Protein AF-A0A1G0XK09-F1 (afdb_monomer_lite)

Radius of gyration: 20.63 Å; chains: 1; bounding box: 71×43×54 Å

Structure (mmCIF, N/CA/C/O backbone):
data_AF-A0A1G0XK09-F1
#
_entry.id   AF-A0A1G0XK09-F1
#
loop_
_atom_site.group_PDB
_atom_site.id
_atom_site.type_symbol
_atom_site.label_atom_id
_atom_site.label_alt_id
_atom_site.label_comp_id
_atom_site.label_asym_id
_atom_site.label_entity_id
_atom_site.label_seq_id
_atom_site.pdbx_PDB_ins_code
_atom_site.Cartn_x
_atom_site.Cartn_y
_atom_site.Cartn_z
_atom_site.occupancy
_atom_site.B_iso_or_equiv
_atom_site.auth_seq_id
_atom_site.auth_comp_id
_atom_site.auth_asym_id
_atom_site.auth_atom_id
_atom_site.pdbx_PDB_model_num
ATOM 1 N N . MET A 1 1 ? -50.257 -25.802 31.947 1.00 42.62 1 MET A N 1
ATOM 2 C CA . MET A 1 1 ? -49.459 -24.563 31.802 1.00 42.62 1 MET A CA 1
ATOM 3 C C . MET A 1 1 ? -47.986 -24.946 31.872 1.00 42.62 1 MET A C 1
ATOM 5 O O . MET A 1 1 ? -47.570 -25.474 32.894 1.00 42.62 1 MET A O 1
ATOM 9 N N . LYS A 1 2 ? -47.232 -24.830 30.770 1.00 40.38 2 LYS A N 1
ATOM 10 C CA . LYS A 1 2 ? -45.809 -25.212 30.720 1.00 40.38 2 LYS A CA 1
ATOM 11 C C . LYS A 1 2 ? -44.949 -23.979 31.009 1.00 40.38 2 LYS A C 1
ATOM 13 O O . LYS A 1 2 ? -45.082 -22.970 30.329 1.00 40.38 2 LYS A O 1
ATOM 18 N N . SER A 1 3 ? -44.113 -24.089 32.038 1.00 42.34 3 SER A N 1
ATOM 19 C CA . SER A 1 3 ? -43.103 -23.107 32.438 1.00 42.34 3 SER A CA 1
ATOM 20 C C . SER A 1 3 ? -42.112 -22.865 31.291 1.00 42.34 3 SER A C 1
ATOM 22 O O . SER A 1 3 ? -41.481 -23.810 30.808 1.00 42.34 3 SER A O 1
ATOM 24 N N . LEU A 1 4 ? -41.996 -21.611 30.838 1.00 46.06 4 LEU A N 1
ATOM 25 C CA . LEU A 1 4 ? -40.899 -21.180 29.977 1.00 46.06 4 LEU A CA 1
ATOM 26 C C . LEU A 1 4 ? -39.645 -21.049 30.843 1.00 46.06 4 LEU A C 1
ATOM 28 O O . LEU A 1 4 ? -39.525 -20.137 31.658 1.00 46.06 4 LEU A O 1
ATOM 32 N N . LYS A 1 5 ? -38.708 -21.979 30.654 1.00 47.06 5 LYS A N 1
ATOM 33 C CA . LYS A 1 5 ? -37.349 -21.870 31.181 1.00 47.06 5 LYS A CA 1
ATOM 34 C C . LYS A 1 5 ? -36.679 -20.656 30.539 1.00 47.06 5 LYS A C 1
ATOM 36 O O . LYS A 1 5 ? -36.504 -20.621 29.323 1.00 47.06 5 LYS A O 1
ATOM 41 N N . SER A 1 6 ? -36.306 -19.679 31.360 1.00 52.59 6 SER A N 1
ATOM 42 C CA . SER A 1 6 ? -35.429 -18.576 30.979 1.00 52.59 6 SER A CA 1
ATOM 43 C C . SER A 1 6 ? -34.109 -19.147 30.459 1.00 52.59 6 SER A C 1
ATOM 45 O O . SER A 1 6 ? -33.344 -19.745 31.219 1.00 52.59 6 SER A O 1
ATOM 47 N N . ILE A 1 7 ? -33.849 -18.996 29.164 1.00 56.50 7 ILE A N 1
ATOM 48 C CA . ILE A 1 7 ? -32.525 -19.259 28.598 1.00 56.50 7 ILE A CA 1
ATOM 49 C C . ILE A 1 7 ? -31.597 -18.171 29.159 1.00 56.50 7 ILE A C 1
ATOM 51 O O . ILE A 1 7 ? -31.960 -16.994 29.114 1.00 56.50 7 ILE A O 1
ATOM 55 N N . PRO A 1 8 ? -30.448 -18.529 29.752 1.00 46.66 8 PRO A N 1
ATOM 56 C CA . PRO A 1 8 ? -29.635 -17.580 30.486 1.00 46.66 8 PRO A CA 1
ATOM 57 C C . PRO A 1 8 ? -28.968 -16.619 29.501 1.00 46.66 8 PRO A C 1
ATOM 59 O O . PRO A 1 8 ? -28.122 -17.020 28.702 1.00 46.66 8 PRO A O 1
ATOM 62 N N . SER A 1 9 ? -29.284 -15.330 29.627 1.00 50.78 9 SER A N 1
ATOM 63 C CA . SER A 1 9 ? -28.631 -14.197 28.950 1.00 50.78 9 SER A CA 1
ATOM 64 C C . SER A 1 9 ? -27.104 -14.137 29.147 1.00 50.78 9 SER A C 1
ATOM 66 O O . SER A 1 9 ? -26.426 -13.322 28.536 1.00 50.78 9 SER A O 1
ATOM 68 N N . ILE A 1 10 ? -26.550 -15.019 29.980 1.00 52.16 10 ILE A N 1
ATOM 69 C CA . ILE A 1 10 ? -25.125 -15.157 30.284 1.00 52.16 10 ILE A CA 1
ATOM 70 C C . ILE A 1 10 ? -24.359 -15.782 29.103 1.00 52.16 10 ILE A C 1
ATOM 72 O O . ILE A 1 10 ? -23.215 -15.406 28.864 1.00 52.16 10 ILE A O 1
ATOM 76 N N . LEU A 1 11 ? -24.980 -16.664 28.303 1.00 41.62 11 LEU A N 1
ATOM 77 C CA . LEU A 1 11 ? -24.287 -17.290 27.163 1.00 41.62 11 LEU A CA 1
ATOM 78 C C . LEU A 1 11 ? -24.031 -16.298 26.010 1.00 41.62 11 LEU A C 1
ATOM 80 O O . LEU A 1 11 ? -23.054 -16.437 25.281 1.00 41.62 11 LEU A O 1
ATOM 84 N N . LEU A 1 12 ? -24.875 -15.266 25.877 1.00 42.16 12 LEU A N 1
ATOM 85 C CA . LEU A 1 12 ? -24.729 -14.224 24.854 1.00 42.16 12 LEU A CA 1
ATOM 86 C C . LEU A 1 12 ? -23.620 -13.215 25.209 1.00 42.16 12 LEU A C 1
ATOM 88 O O . LEU A 1 12 ? -22.961 -12.680 24.324 1.00 42.16 12 LEU A O 1
ATOM 92 N N . ILE A 1 13 ? -23.375 -12.997 26.505 1.00 47.22 13 ILE A N 1
ATOM 93 C CA . ILE A 1 13 ? -22.336 -12.086 27.008 1.00 47.22 13 ILE A CA 1
ATOM 94 C C . ILE A 1 13 ? -20.941 -12.722 26.878 1.00 47.22 13 ILE A C 1
ATOM 96 O O . ILE A 1 13 ? -19.981 -12.035 26.542 1.00 47.22 13 ILE A O 1
ATOM 100 N N . TYR A 1 14 ? -20.823 -14.044 27.035 1.00 39.66 14 TYR A N 1
ATOM 101 C CA . TYR A 1 14 ? -19.546 -14.743 26.835 1.00 39.66 14 TYR A CA 1
ATOM 102 C C . TYR A 1 14 ? -19.065 -14.752 25.372 1.00 39.66 14 TYR A C 1
ATOM 104 O O . TYR A 1 14 ? -17.859 -14.784 25.140 1.00 39.66 14 TYR A O 1
ATOM 112 N N . LEU A 1 15 ? -19.973 -14.645 24.394 1.00 42.75 15 LEU A N 1
ATOM 113 C CA . LEU A 1 15 ? -19.627 -14.510 22.970 1.00 42.75 15 LEU A CA 1
ATOM 114 C C . LEU A 1 15 ? -19.128 -13.103 22.593 1.00 42.75 15 LEU A C 1
ATOM 116 O O . LEU A 1 15 ? -18.452 -12.955 21.580 1.00 42.75 15 LEU A O 1
ATOM 120 N N . LEU A 1 16 ? -19.413 -12.086 23.413 1.00 45.00 16 LEU A N 1
ATOM 121 C CA . LEU A 1 16 ? -18.954 -10.708 23.195 1.00 45.00 16 LEU A CA 1
ATOM 122 C C . LEU A 1 16 ? -17.595 -10.414 23.851 1.00 45.00 16 LEU A C 1
ATOM 124 O O . LEU A 1 16 ? -16.893 -9.512 23.409 1.00 45.00 16 LEU A O 1
ATOM 128 N N . ILE A 1 17 ? -17.198 -11.175 24.879 1.00 43.16 17 ILE A N 1
ATOM 129 C CA . ILE A 1 17 ? -16.007 -10.873 25.700 1.00 43.16 17 ILE A CA 1
ATOM 130 C C . ILE A 1 17 ? -14.741 -11.620 25.226 1.00 43.16 17 ILE A C 1
ATOM 132 O O . ILE A 1 17 ? -13.640 -11.315 25.676 1.00 43.16 17 ILE A O 1
ATOM 136 N N . GLN A 1 18 ? -14.837 -12.560 24.278 1.00 38.94 18 GLN A N 1
ATOM 137 C CA . GLN A 1 18 ? -13.663 -13.331 23.830 1.00 38.94 18 GLN A CA 1
ATOM 138 C C . GLN A 1 18 ? -12.784 -12.672 22.759 1.00 38.94 18 GLN A C 1
ATOM 140 O O . GLN A 1 18 ? -11.709 -13.195 22.483 1.00 38.94 18 GLN A O 1
ATOM 145 N N . ASN A 1 19 ? -13.151 -11.507 22.223 1.00 40.97 19 ASN A N 1
ATOM 146 C CA . ASN A 1 19 ? -12.263 -10.734 21.358 1.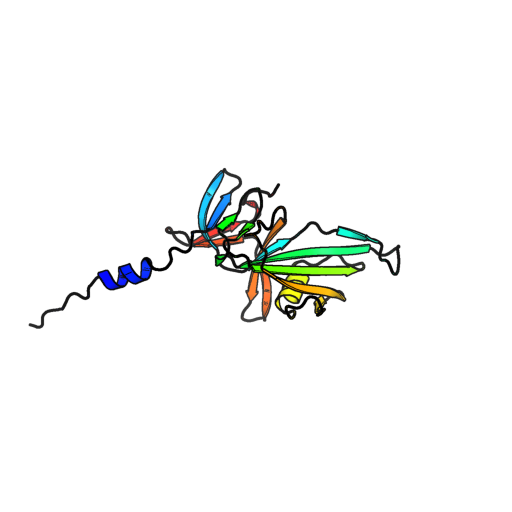00 40.97 19 ASN A CA 1
ATOM 147 C C . ASN A 1 19 ? -11.984 -9.378 21.995 1.00 40.97 19 ASN A C 1
ATOM 149 O O . ASN A 1 19 ? -12.456 -8.344 21.532 1.00 40.97 19 ASN A O 1
ATOM 153 N N . ALA A 1 20 ? -11.124 -9.367 23.011 1.00 42.78 20 ALA A N 1
ATOM 154 C CA . ALA A 1 20 ? -10.254 -8.215 23.222 1.00 42.78 20 ALA A CA 1
ATOM 155 C C . ALA A 1 20 ? -9.248 -8.127 22.050 1.00 42.78 20 ALA A C 1
ATOM 157 O O . ALA A 1 20 ? -8.036 -8.169 22.236 1.00 42.78 20 ALA A O 1
ATOM 158 N N . THR A 1 21 ? -9.749 -8.070 20.812 1.00 54.28 21 THR A N 1
ATOM 159 C CA . THR A 1 21 ? -9.018 -7.505 19.686 1.00 54.28 21 THR A CA 1
ATOM 160 C C . THR A 1 21 ? -8.780 -6.060 20.071 1.00 54.28 21 THR A C 1
ATOM 162 O O . THR A 1 21 ? -9.739 -5.301 20.209 1.00 54.28 21 THR A O 1
ATOM 165 N N . PHE A 1 22 ? -7.521 -5.711 20.336 1.00 64.62 22 PHE A N 1
ATOM 166 C CA . PHE A 1 22 ? -7.118 -4.333 20.584 1.00 64.62 22 PHE A CA 1
ATOM 167 C C . PHE A 1 22 ? -7.732 -3.460 19.491 1.00 64.62 22 PHE A C 1
ATOM 169 O O . PHE A 1 22 ? -7.428 -3.648 18.313 1.00 64.62 22 PHE A O 1
ATOM 176 N N . ALA A 1 23 ? -8.653 -2.574 19.874 1.00 79.75 23 ALA A N 1
ATOM 177 C CA . ALA A 1 23 ? -9.277 -1.666 18.931 1.00 79.75 23 ALA A CA 1
ATOM 178 C C . ALA A 1 23 ? -8.168 -0.834 18.277 1.00 79.75 23 ALA A C 1
ATOM 180 O O . ALA A 1 23 ? -7.350 -0.226 18.972 1.00 79.75 23 ALA A O 1
ATOM 181 N N . THR A 1 24 ? -8.126 -0.832 16.948 1.00 90.00 24 THR A N 1
ATOM 182 C CA . THR A 1 24 ? -7.220 0.019 16.191 1.00 90.00 24 THR A CA 1
ATOM 183 C C . THR A 1 24 ? -7.534 1.471 16.504 1.00 90.00 24 THR A C 1
ATOM 185 O O . THR A 1 24 ? -8.690 1.895 16.434 1.00 90.00 24 THR A O 1
ATOM 188 N N . GLN A 1 25 ? -6.500 2.246 16.804 1.00 94.25 25 GLN A N 1
ATOM 189 C CA . GLN A 1 25 ? -6.611 3.686 16.979 1.00 94.25 25 GLN A CA 1
ATOM 190 C C . GLN A 1 25 ? -6.228 4.393 15.678 1.00 94.25 25 GLN A C 1
ATOM 192 O O . GLN A 1 25 ? -5.171 4.134 15.113 1.00 94.25 25 GLN A O 1
ATOM 197 N N . VAL A 1 26 ? -7.065 5.304 15.188 1.00 95.31 26 VAL A N 1
ATOM 198 C CA . VAL A 1 26 ? -6.783 6.107 13.988 1.00 95.31 26 VAL A CA 1
ATOM 199 C C . VAL A 1 26 ? -6.854 7.582 14.342 1.00 95.31 26 VAL A C 1
ATOM 201 O O . VAL A 1 26 ? -7.918 8.093 14.706 1.00 95.31 26 VAL A O 1
ATOM 204 N N . LYS A 1 27 ? -5.722 8.277 14.222 1.00 95.88 27 LYS A N 1
ATOM 205 C CA . LYS A 1 27 ? -5.623 9.710 14.493 1.00 95.88 27 LYS A CA 1
ATOM 206 C C . LYS A 1 27 ? -5.993 10.527 13.257 1.00 95.88 27 LYS A C 1
ATOM 208 O O . LYS A 1 27 ? -5.441 10.353 12.172 1.00 95.88 27 LYS A O 1
ATOM 213 N N . LEU A 1 28 ? -6.932 11.450 13.426 1.00 96.94 28 LEU A N 1
ATOM 214 C CA . LEU A 1 28 ? -7.405 12.347 12.373 1.00 96.94 28 LEU A CA 1
ATOM 215 C C . LEU A 1 28 ? -6.697 13.706 12.434 1.00 96.94 28 LEU A C 1
ATOM 217 O O . LEU A 1 28 ? -6.248 14.138 13.496 1.00 96.94 28 LEU A O 1
ATOM 221 N N . LYS A 1 29 ? -6.672 14.440 11.312 1.00 96.38 29 LYS A N 1
ATOM 222 C CA . LYS A 1 29 ? -6.059 15.784 11.214 1.00 96.38 29 LYS A CA 1
ATOM 223 C C . LYS A 1 29 ? -6.641 16.806 12.190 1.00 96.38 29 LYS A C 1
ATOM 225 O O . LYS A 1 29 ? -5.958 17.746 12.574 1.00 96.38 29 LYS A O 1
ATOM 230 N N . ASN A 1 30 ? -7.896 16.632 12.600 1.00 94.56 30 ASN A N 1
ATOM 231 C CA . ASN A 1 30 ? -8.548 17.493 13.590 1.00 94.56 30 ASN A CA 1
ATOM 232 C C . ASN A 1 30 ? -8.206 17.122 15.049 1.00 94.56 30 ASN A C 1
ATOM 234 O O . ASN A 1 30 ? -8.831 17.647 15.966 1.00 94.56 30 ASN A O 1
ATOM 238 N N . GLY A 1 31 ? -7.269 16.195 15.269 1.00 94.88 31 GLY A N 1
ATOM 239 C CA . GLY A 1 31 ? -6.839 15.737 16.591 1.00 94.88 31 GLY A CA 1
ATOM 240 C C . GLY A 1 31 ? -7.738 14.673 17.225 1.00 94.88 31 GLY A C 1
ATOM 241 O O . GLY A 1 31 ? -7.382 14.132 18.269 1.00 94.88 31 GLY A O 1
ATOM 242 N N . LYS A 1 32 ? -8.879 14.331 16.611 1.00 95.69 32 LYS A N 1
ATOM 243 C CA . LYS A 1 32 ? -9.744 13.251 17.095 1.00 95.69 32 LYS A CA 1
ATOM 244 C C . LYS A 1 32 ? -9.076 11.893 16.869 1.00 95.69 32 LYS A C 1
ATOM 246 O O . LYS A 1 32 ? -8.508 11.651 15.806 1.00 95.69 32 LYS A O 1
ATOM 251 N N . VAL A 1 33 ? -9.231 10.992 17.835 1.00 96.12 33 VAL A N 1
ATOM 252 C CA . VAL A 1 33 ? -8.888 9.572 17.701 1.00 96.12 33 VAL A CA 1
ATOM 253 C C . VAL A 1 33 ? -10.174 8.768 17.524 1.00 96.12 33 VAL A C 1
ATOM 255 O O . VAL A 1 33 ? -11.163 8.994 18.227 1.00 96.12 33 VAL A O 1
ATOM 258 N N . LEU A 1 34 ? -10.186 7.881 16.533 1.00 94.88 34 LEU A N 1
ATOM 259 C CA . LEU A 1 34 ? -11.229 6.877 16.349 1.00 94.88 34 LEU A CA 1
ATOM 260 C C . LEU A 1 34 ? -10.703 5.523 16.800 1.00 94.88 34 LEU A C 1
ATOM 262 O O . LEU A 1 34 ? -9.585 5.162 16.449 1.00 94.88 34 LEU A O 1
ATOM 266 N N . GLU A 1 35 ? -11.529 4.785 17.531 1.00 95.25 35 GLU A N 1
ATOM 267 C CA . GLU A 1 35 ? -11.212 3.446 18.018 1.00 95.25 35 GLU A CA 1
ATOM 268 C C . GLU A 1 35 ? -12.187 2.443 17.404 1.00 95.25 35 GLU A C 1
ATOM 270 O O . GLU A 1 35 ? -13.405 2.658 17.416 1.00 95.25 35 GLU A O 1
ATOM 275 N N . GLY A 1 36 ? -11.659 1.364 16.835 1.00 93.25 36 GLY A N 1
ATOM 276 C CA . GLY A 1 36 ? -12.469 0.295 16.260 1.00 93.25 36 GLY A CA 1
ATOM 277 C C . GLY A 1 36 ? -11.649 -0.684 15.432 1.00 93.25 36 GLY A C 1
ATOM 278 O O . GLY A 1 36 ? -10.427 -0.635 15.431 1.00 93.25 36 GLY A O 1
ATOM 279 N N . THR A 1 37 ? -12.310 -1.579 14.708 1.00 91.88 37 THR A N 1
ATOM 280 C CA . THR A 1 37 ? -11.633 -2.542 13.825 1.00 91.88 37 THR A CA 1
ATOM 281 C C . THR A 1 37 ? -11.633 -2.033 12.390 1.00 91.88 37 THR A C 1
ATOM 283 O O . THR A 1 37 ? -12.676 -1.622 11.877 1.00 91.88 37 THR A O 1
ATOM 286 N N . ILE A 1 38 ? -10.476 -2.077 11.729 1.00 91.31 38 ILE A N 1
ATOM 287 C CA . ILE A 1 38 ? -10.353 -1.756 10.305 1.00 91.31 38 ILE A CA 1
ATOM 288 C C . ILE A 1 38 ? -10.594 -3.015 9.471 1.00 91.31 38 ILE A C 1
ATOM 290 O O . ILE A 1 38 ? -9.939 -4.033 9.678 1.00 91.31 38 ILE A O 1
ATOM 294 N N . ASN A 1 39 ? -11.476 -2.922 8.474 1.00 85.81 39 ASN A N 1
ATOM 295 C CA . ASN A 1 39 ? -11.707 -4.007 7.521 1.00 85.81 39 ASN A CA 1
ATOM 296 C C . ASN A 1 39 ? -10.970 -3.779 6.196 1.00 85.81 39 ASN A C 1
ATOM 298 O O . ASN A 1 39 ? -11.110 -2.729 5.561 1.00 85.81 39 ASN A O 1
ATOM 302 N N . GLY A 1 40 ? -10.287 -4.822 5.723 1.00 88.69 40 GLY A N 1
ATOM 303 C CA . GLY A 1 40 ? -9.622 -4.858 4.420 1.00 88.69 40 GLY A CA 1
ATOM 304 C C . GLY A 1 40 ? -8.101 -4.767 4.504 1.00 88.69 40 GLY A C 1
ATOM 305 O O . GLY A 1 40 ? -7.516 -4.754 5.585 1.00 88.69 40 GLY A O 1
ATOM 306 N N . LEU A 1 41 ? -7.465 -4.735 3.334 1.00 93.25 41 LEU A N 1
ATOM 307 C CA . LEU A 1 41 ? -6.014 -4.716 3.204 1.00 93.25 41 LEU A CA 1
ATOM 308 C C . LEU A 1 41 ? -5.530 -3.277 3.029 1.00 93.25 41 LEU A C 1
ATOM 310 O O . LEU A 1 41 ? -5.765 -2.663 1.991 1.00 93.25 41 LEU A O 1
ATOM 314 N N . ILE A 1 42 ? -4.870 -2.731 4.041 1.00 94.06 42 ILE A N 1
ATOM 315 C CA . ILE A 1 42 ? -4.276 -1.399 3.987 1.00 94.06 42 ILE A CA 1
ATOM 316 C C . ILE A 1 42 ? -3.022 -1.438 3.119 1.00 94.06 42 ILE A C 1
ATOM 318 O O . ILE A 1 42 ? -2.165 -2.309 3.28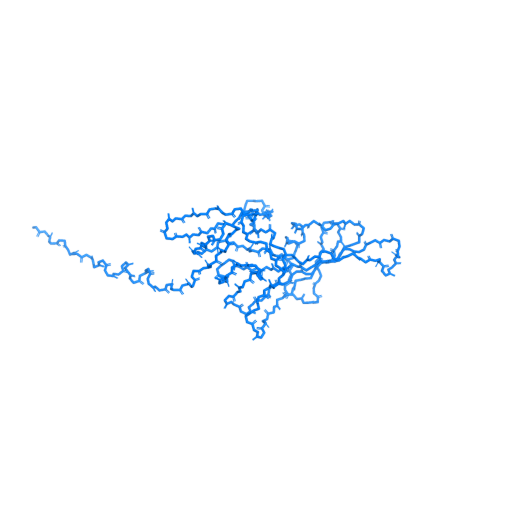8 1.00 94.06 42 ILE A O 1
ATOM 322 N N . VAL A 1 43 ? -2.933 -0.472 2.207 1.00 95.00 43 VAL A N 1
ATOM 323 C CA . VAL A 1 43 ? -1.815 -0.294 1.283 1.00 95.00 43 VAL A CA 1
ATOM 324 C C . VAL A 1 43 ? -1.060 0.974 1.659 1.00 95.00 43 VAL A C 1
ATOM 326 O O . VAL A 1 43 ? -1.613 2.077 1.614 1.00 95.00 43 VAL A O 1
ATOM 329 N N . GLN A 1 44 ? 0.214 0.815 1.996 1.00 93.56 44 GLN A N 1
ATOM 330 C CA . GLN A 1 44 ? 1.167 1.914 2.124 1.00 93.56 44 GLN A CA 1
ATOM 331 C C . GLN A 1 44 ? 2.197 1.839 0.999 1.00 93.56 44 GLN A C 1
ATOM 333 O O . GLN A 1 44 ? 2.482 0.753 0.493 1.00 93.56 44 GLN A O 1
ATOM 338 N N . LYS A 1 45 ? 2.757 2.986 0.622 1.00 93.00 45 LYS A N 1
ATOM 339 C CA . LYS A 1 45 ? 3.731 3.117 -0.460 1.00 93.00 45 LYS A CA 1
ATOM 340 C C . LYS A 1 45 ? 4.894 4.015 -0.046 1.00 93.00 45 LYS A C 1
ATOM 342 O O . LYS A 1 45 ? 4.683 5.146 0.395 1.00 93.00 45 LYS A O 1
ATOM 347 N N . GLU A 1 46 ? 6.108 3.524 -0.258 1.00 90.88 46 GLU A N 1
ATOM 348 C CA . GLU A 1 46 ? 7.326 4.335 -0.205 1.00 90.88 46 GLU A CA 1
ATOM 349 C C . GLU A 1 46 ? 7.368 5.339 -1.362 1.00 90.88 46 GLU A C 1
ATOM 351 O O . GLU A 1 46 ? 6.806 5.117 -2.441 1.00 90.88 46 GLU A O 1
ATOM 356 N N . GLU A 1 47 ? 8.102 6.436 -1.173 1.00 89.50 47 GLU A N 1
ATOM 357 C CA . GLU A 1 47 ? 8.368 7.375 -2.260 1.00 89.50 47 GLU A CA 1
ATOM 358 C C . GLU A 1 47 ? 8.948 6.645 -3.483 1.00 89.50 47 GLU A C 1
ATOM 360 O O . GLU A 1 47 ? 9.897 5.862 -3.393 1.00 89.50 47 GLU A O 1
ATOM 365 N N . THR A 1 48 ? 8.366 6.911 -4.655 1.00 93.69 48 THR A N 1
ATOM 366 C CA . THR A 1 48 ? 8.844 6.316 -5.905 1.00 93.69 48 THR A CA 1
ATOM 367 C C . THR A 1 48 ? 10.193 6.913 -6.281 1.00 93.69 48 THR A C 1
ATOM 369 O O . THR A 1 48 ? 10.290 8.083 -6.655 1.00 93.69 48 THR A O 1
ATOM 372 N N . LYS A 1 49 ? 11.232 6.081 -6.250 1.00 94.69 49 LYS A N 1
ATOM 373 C CA . LYS A 1 49 ? 12.584 6.450 -6.663 1.00 94.69 49 LYS A CA 1
ATOM 374 C C . LYS A 1 49 ? 12.691 6.381 -8.178 1.00 94.69 49 LYS A C 1
ATOM 376 O O . LYS A 1 49 ? 12.243 5.417 -8.798 1.00 94.69 49 LYS A O 1
ATOM 381 N N . LYS A 1 50 ? 13.316 7.397 -8.768 1.00 96.19 50 LYS A N 1
ATOM 382 C CA . LYS A 1 50 ? 13.627 7.452 -10.198 1.00 96.19 50 LYS A CA 1
ATOM 383 C C . LYS A 1 50 ? 15.134 7.380 -10.375 1.00 96.19 50 LYS A C 1
ATOM 385 O O . LYS A 1 50 ? 15.857 8.156 -9.755 1.00 96.19 50 LYS A O 1
ATOM 390 N N . SER A 1 51 ? 15.596 6.481 -11.227 1.00 95.75 51 SER A N 1
ATOM 391 C CA . SER A 1 51 ? 17.008 6.357 -11.591 1.00 95.75 51 SER A CA 1
ATOM 392 C C . SER A 1 51 ? 17.147 6.138 -13.096 1.00 95.75 51 SER A C 1
ATOM 394 O O . SER A 1 51 ? 16.206 5.651 -13.718 1.00 95.75 51 SER A O 1
ATOM 396 N N . PRO A 1 52 ? 18.285 6.480 -13.717 1.00 95.12 52 PRO A N 1
ATOM 397 C CA . PRO A 1 52 ? 18.577 6.035 -15.078 1.00 95.12 52 PRO A CA 1
ATOM 398 C C . PRO A 1 52 ? 18.587 4.500 -15.168 1.00 95.12 52 PRO A C 1
ATOM 400 O O . PRO A 1 52 ? 18.945 3.837 -14.191 1.00 95.12 52 PRO A O 1
ATOM 403 N N . SER A 1 53 ? 18.214 3.930 -16.317 1.00 93.19 53 SER A N 1
ATOM 404 C CA . SER A 1 53 ? 18.378 2.489 -16.561 1.00 93.19 53 SER A CA 1
ATOM 405 C C . SER A 1 53 ? 19.852 2.140 -16.733 1.00 93.19 53 SER A C 1
ATOM 407 O O . SER A 1 53 ? 20.614 2.866 -17.372 1.00 93.19 53 SER A O 1
ATOM 409 N N . GLU A 1 54 ? 20.251 0.997 -16.177 1.00 91.38 54 GLU A N 1
ATOM 410 C CA . GLU A 1 54 ? 21.598 0.449 -16.351 1.00 91.38 54 GLU A CA 1
ATOM 411 C C . GLU A 1 54 ? 21.849 -0.003 -17.796 1.00 91.38 54 GLU A C 1
ATOM 413 O O . GLU A 1 54 ? 22.983 0.040 -18.270 1.00 91.38 54 GLU A O 1
ATOM 418 N N . LYS A 1 55 ? 20.793 -0.421 -18.510 1.00 90.56 55 LYS A N 1
ATOM 419 C CA . LYS A 1 55 ? 20.880 -0.876 -19.906 1.00 90.56 55 LYS A CA 1
ATOM 420 C C . LYS A 1 55 ? 20.913 0.294 -20.886 1.00 90.56 55 LYS A C 1
ATOM 422 O O . LYS A 1 55 ? 21.630 0.234 -21.881 1.00 90.56 55 LYS A O 1
ATOM 427 N N . ASP A 1 56 ? 20.133 1.338 -20.608 1.00 91.69 56 ASP A N 1
ATOM 428 C CA . ASP A 1 56 ? 20.081 2.567 -21.403 1.00 91.69 56 ASP A CA 1
ATOM 429 C C . ASP A 1 56 ? 19.907 3.794 -20.489 1.00 91.69 56 ASP A C 1
ATOM 431 O O . ASP A 1 56 ? 18.788 4.088 -20.062 1.00 91.69 56 ASP A O 1
ATOM 435 N N . PRO A 1 57 ? 20.975 4.571 -20.224 1.00 92.94 57 PRO A N 1
ATOM 436 C CA . PRO A 1 57 ? 20.916 5.737 -19.341 1.00 92.94 57 PRO A CA 1
ATOM 437 C C . PRO A 1 57 ? 19.950 6.850 -19.778 1.00 92.94 57 PRO A C 1
ATOM 439 O O . PRO A 1 57 ? 19.698 7.770 -19.001 1.00 92.94 57 PRO A O 1
ATOM 442 N N . LYS A 1 58 ? 19.416 6.811 -21.010 1.00 93.38 58 LYS A N 1
ATOM 443 C CA . LYS A 1 58 ? 18.374 7.747 -21.466 1.00 93.38 58 LYS A CA 1
ATOM 444 C C . LYS A 1 58 ? 16.984 7.374 -20.956 1.00 93.38 58 LYS A C 1
ATOM 446 O O . LYS A 1 58 ? 16.089 8.219 -20.975 1.00 93.38 58 LYS A O 1
ATOM 451 N N . LYS A 1 59 ? 16.795 6.129 -20.518 1.00 93.25 59 LYS A N 1
ATOM 452 C CA . LYS A 1 59 ? 15.539 5.630 -19.963 1.00 93.25 59 LYS A CA 1
ATOM 453 C C . LYS A 1 59 ? 15.510 5.822 -18.455 1.00 93.25 59 LYS A C 1
ATOM 455 O O . LYS A 1 59 ? 16.533 5.742 -17.778 1.00 93.25 59 LYS A O 1
ATOM 460 N N . VAL A 1 60 ? 14.312 6.052 -17.930 1.00 96.69 60 VAL A N 1
ATOM 461 C CA . VAL A 1 60 ? 14.062 6.177 -16.492 1.00 96.69 60 VAL A CA 1
ATOM 462 C C . VAL A 1 60 ? 13.504 4.862 -15.968 1.00 96.69 60 VAL A C 1
ATOM 464 O O . VAL A 1 60 ? 12.597 4.295 -16.569 1.00 96.69 60 VAL A O 1
ATOM 467 N N . VAL A 1 61 ? 14.019 4.407 -14.833 1.00 96.88 61 VAL A N 1
ATOM 468 C CA . VAL A 1 61 ? 13.493 3.295 -14.043 1.00 96.88 61 VAL A CA 1
ATOM 469 C C . VAL A 1 61 ? 12.767 3.862 -12.834 1.00 96.88 61 VAL A C 1
ATOM 471 O O . VAL A 1 61 ? 13.318 4.680 -12.091 1.00 96.88 61 VAL A O 1
ATOM 474 N N . TYR A 1 62 ? 11.534 3.418 -12.635 1.00 97.44 62 TYR A N 1
ATOM 475 C CA . TYR A 1 62 ? 10.709 3.726 -11.479 1.00 97.44 62 TYR A CA 1
ATOM 476 C C . TYR A 1 62 ? 10.752 2.544 -10.518 1.00 97.44 62 TYR A C 1
ATOM 478 O O . TYR A 1 62 ? 10.371 1.436 -10.886 1.00 97.44 62 TYR A O 1
ATOM 486 N N . ASN A 1 63 ? 11.195 2.791 -9.287 1.00 96.06 63 ASN A N 1
ATOM 487 C CA . ASN A 1 63 ? 11.259 1.793 -8.227 1.00 96.06 63 ASN A CA 1
ATOM 488 C C . ASN A 1 63 ? 10.378 2.227 -7.055 1.00 96.06 63 ASN A C 1
ATOM 490 O O . ASN A 1 63 ? 10.458 3.378 -6.618 1.00 96.06 63 ASN A O 1
ATOM 494 N N . ALA A 1 64 ? 9.560 1.320 -6.531 1.00 95.00 64 ALA A N 1
ATOM 495 C CA . ALA A 1 64 ? 8.773 1.571 -5.327 1.00 95.00 64 ALA A CA 1
ATOM 496 C C . ALA A 1 64 ? 8.557 0.291 -4.518 1.00 95.00 64 ALA A C 1
ATOM 498 O O . ALA A 1 64 ? 8.463 -0.804 -5.081 1.00 95.00 64 ALA A O 1
ATOM 499 N N . SER A 1 65 ? 8.427 0.474 -3.208 1.00 94.00 65 SER A N 1
ATOM 500 C CA . SER A 1 65 ? 8.052 -0.563 -2.250 1.00 94.00 65 SER A CA 1
ATOM 501 C C . SER A 1 65 ? 6.639 -0.275 -1.747 1.00 94.00 65 SER A C 1
ATOM 503 O O . SER A 1 65 ? 6.302 0.872 -1.442 1.00 94.00 65 SER A O 1
ATOM 505 N N . TYR A 1 66 ? 5.815 -1.310 -1.648 1.00 94.88 66 TYR A N 1
ATOM 506 C CA . TYR A 1 66 ? 4.477 -1.240 -1.073 1.00 94.88 66 TYR A CA 1
ATOM 507 C C . TYR A 1 66 ? 4.400 -2.178 0.114 1.00 94.88 66 TYR A C 1
ATOM 509 O O . TYR A 1 66 ? 4.855 -3.319 0.041 1.00 94.88 66 TYR A O 1
ATOM 517 N N . TYR A 1 67 ? 3.758 -1.723 1.178 1.00 92.69 67 TYR A N 1
ATOM 518 C CA . TYR A 1 67 ? 3.524 -2.521 2.367 1.00 92.69 67 TYR A CA 1
ATOM 519 C C . TYR A 1 67 ? 2.045 -2.823 2.484 1.00 92.69 67 TYR A C 1
ATOM 521 O O . TYR A 1 67 ? 1.198 -1.926 2.449 1.00 92.69 67 TYR A O 1
ATOM 529 N N . LEU A 1 68 ? 1.750 -4.108 2.638 1.00 92.81 68 LEU A N 1
ATOM 530 C CA . LEU A 1 68 ? 0.396 -4.608 2.774 1.00 92.81 68 LEU A CA 1
ATOM 531 C C . LEU A 1 68 ? 0.170 -5.064 4.210 1.00 92.81 68 LEU A C 1
ATOM 533 O O . LEU A 1 68 ? 0.941 -5.860 4.757 1.00 92.81 68 LEU A O 1
ATOM 537 N N . THR A 1 69 ? -0.891 -4.547 4.821 1.00 91.50 69 THR A N 1
ATOM 538 C CA . THR A 1 69 ? -1.237 -4.855 6.209 1.00 91.50 69 THR A CA 1
ATOM 539 C C . THR A 1 69 ? -2.733 -5.107 6.325 1.00 91.50 69 THR A C 1
ATOM 541 O O . THR A 1 69 ? -3.537 -4.257 5.949 1.00 91.50 69 THR A O 1
ATOM 544 N N . ASN A 1 70 ? -3.124 -6.269 6.849 1.00 92.06 70 ASN A N 1
ATOM 545 C CA . ASN A 1 70 ? -4.528 -6.533 7.157 1.00 92.06 70 ASN A CA 1
ATOM 546 C C . ASN A 1 70 ? -4.995 -5.564 8.248 1.00 92.06 70 ASN A C 1
ATOM 548 O O . ASN A 1 70 ? -4.301 -5.395 9.247 1.00 92.06 70 ASN A O 1
ATOM 552 N N . GLY A 1 71 ? -6.160 -4.940 8.076 1.00 90.81 71 GLY A N 1
ATOM 553 C CA . GLY A 1 71 ? -6.675 -3.938 9.013 1.00 90.81 71 GLY A CA 1
ATOM 554 C C . GLY A 1 71 ? -6.807 -4.445 10.453 1.00 90.81 71 GLY A C 1
ATOM 555 O O . GLY A 1 71 ? -6.484 -3.730 11.395 1.00 90.81 71 GLY A O 1
ATOM 556 N N . GLU A 1 72 ? -7.179 -5.712 10.610 1.00 89.81 72 GLU A N 1
ATOM 557 C CA . GLU A 1 72 ? -7.259 -6.434 11.886 1.00 89.81 72 GLU A CA 1
ATOM 558 C C . GLU A 1 72 ? -5.901 -6.625 12.592 1.00 89.81 72 GLU A C 1
ATOM 560 O O . GLU A 1 72 ? -5.852 -6.840 13.801 1.00 89.81 72 GLU A O 1
ATOM 565 N N . GLU A 1 73 ? -4.786 -6.491 11.869 1.00 89.31 73 GLU A N 1
ATOM 566 C CA . GLU A 1 73 ? -3.433 -6.546 12.433 1.00 89.31 73 GLU A CA 1
ATOM 567 C C . GLU A 1 73 ? -2.913 -5.163 12.870 1.00 89.31 73 GLU A C 1
ATOM 569 O O . GLU A 1 73 ? -1.810 -5.075 13.413 1.00 89.31 73 GLU A O 1
ATOM 574 N N . ILE A 1 74 ? -3.666 -4.079 12.649 1.00 90.25 74 ILE A N 1
ATOM 575 C CA . ILE A 1 74 ? -3.236 -2.703 12.939 1.00 90.25 74 ILE A CA 1
ATOM 576 C C . ILE A 1 74 ? -3.630 -2.306 14.362 1.00 90.25 74 ILE A C 1
ATOM 578 O O . ILE A 1 74 ? -4.794 -2.388 14.747 1.00 90.25 74 ILE A O 1
ATOM 582 N N . GLY A 1 75 ? -2.662 -1.815 15.135 1.00 91.25 75 GLY A N 1
ATOM 583 C CA . GLY A 1 75 ? -2.894 -1.239 16.461 1.00 91.25 75 GLY A CA 1
ATOM 584 C C . GLY A 1 75 ? -3.112 0.272 16.431 1.00 91.25 75 GLY A C 1
ATOM 585 O O . GLY A 1 75 ? -3.967 0.785 17.149 1.00 91.25 75 GLY A O 1
ATOM 586 N N . LEU A 1 76 ? -2.371 0.992 15.584 1.00 92.19 76 LEU A N 1
ATOM 587 C CA . LEU A 1 76 ? -2.387 2.456 15.541 1.00 92.19 76 LEU A CA 1
ATOM 588 C C . LEU A 1 76 ? -2.082 2.982 14.131 1.00 92.19 76 LEU A C 1
ATOM 590 O O . LEU A 1 76 ? -1.234 2.435 13.430 1.00 92.19 76 LEU A O 1
ATOM 594 N N . ILE A 1 77 ? -2.741 4.072 13.742 1.00 93.44 77 ILE A N 1
ATOM 595 C CA . ILE A 1 77 ? -2.375 4.922 12.605 1.00 93.44 77 ILE A CA 1
ATOM 596 C C . ILE A 1 77 ? -2.226 6.356 13.118 1.00 93.44 77 ILE A C 1
ATOM 598 O O . ILE A 1 77 ? -3.207 6.963 13.564 1.00 93.44 77 ILE A O 1
ATOM 602 N N . ASP A 1 78 ? -1.009 6.890 13.058 1.00 93.25 78 ASP A N 1
ATOM 603 C CA . ASP A 1 78 ? -0.658 8.228 13.544 1.00 93.25 78 ASP A CA 1
ATOM 604 C C . ASP A 1 78 ? 0.374 8.923 12.636 1.00 93.25 78 ASP A C 1
ATOM 606 O O . ASP A 1 78 ? 0.648 8.475 11.525 1.00 93.25 78 ASP A O 1
ATOM 610 N N . GLU A 1 79 ? 0.954 10.038 13.091 1.00 91.38 79 GLU A N 1
ATOM 611 C CA . GLU A 1 79 ? 1.951 10.788 12.322 1.00 91.38 79 GLU A CA 1
ATOM 612 C C . GLU A 1 79 ? 3.245 10.011 12.046 1.00 91.38 79 GLU A C 1
ATOM 614 O O . GLU A 1 79 ? 4.083 10.488 11.287 1.00 91.38 79 GLU A O 1
ATOM 619 N N . GLN A 1 80 ? 3.490 8.879 12.703 1.00 88.50 80 GLN A N 1
ATOM 620 C CA . GLN A 1 80 ? 4.672 8.048 12.462 1.00 88.50 80 GLN A CA 1
ATOM 621 C C . GLN A 1 80 ? 4.408 6.943 11.437 1.00 88.50 80 GLN A C 1
ATOM 623 O O . GLN A 1 80 ? 5.369 6.384 10.904 1.00 88.50 80 GLN A O 1
ATOM 628 N N . GLY A 1 81 ? 3.140 6.662 11.128 1.00 89.31 81 GLY A N 1
ATOM 629 C CA . GLY A 1 81 ? 2.723 5.706 10.110 1.00 89.31 81 GLY A CA 1
ATOM 630 C C . GLY A 1 81 ? 1.691 4.707 10.620 1.00 89.31 81 GLY A C 1
ATOM 631 O O . GLY A 1 81 ? 0.895 4.994 11.517 1.00 89.31 81 GLY A O 1
ATOM 632 N N . VAL A 1 82 ? 1.703 3.515 10.024 1.00 90.88 82 VAL A N 1
ATOM 633 C CA . VAL A 1 82 ? 0.841 2.393 10.414 1.00 90.88 82 VAL A CA 1
ATOM 634 C C . VAL A 1 82 ? 1.633 1.441 11.306 1.00 90.88 82 VAL A C 1
ATOM 636 O O . VAL A 1 82 ? 2.673 0.900 10.918 1.00 90.88 82 VAL A O 1
ATOM 639 N N . HIS A 1 83 ? 1.117 1.213 12.508 1.00 88.75 83 HIS A N 1
ATOM 640 C CA . HIS A 1 83 ? 1.719 0.361 13.527 1.00 88.75 83 HIS A CA 1
ATOM 641 C C . HIS A 1 83 ? 0.928 -0.929 13.654 1.00 88.75 83 HIS A C 1
ATOM 643 O O . HIS A 1 83 ? -0.294 -0.920 13.828 1.00 88.75 83 HIS A O 1
ATOM 649 N N . LYS A 1 84 ? 1.635 -2.052 13.587 1.00 86.50 84 LYS A N 1
ATOM 650 C CA . LYS A 1 84 ? 1.034 -3.384 13.600 1.00 86.50 84 LYS A CA 1
ATOM 651 C C . LYS A 1 84 ? 1.170 -4.019 14.974 1.00 86.50 84 LYS A C 1
ATOM 653 O O . LYS A 1 84 ? 2.217 -3.923 15.606 1.00 86.50 84 LYS A O 1
ATOM 658 N N . ASN A 1 85 ? 0.144 -4.759 15.369 1.00 83.00 85 ASN A N 1
ATOM 659 C CA . ASN A 1 85 ? 0.186 -5.687 16.500 1.00 83.00 85 ASN A CA 1
ATOM 660 C C . ASN A 1 85 ? 0.885 -7.011 16.127 1.00 83.00 85 ASN A C 1
ATOM 662 O O . ASN A 1 85 ? 1.174 -7.838 16.988 1.00 83.00 85 ASN A O 1
ATOM 666 N N . SER A 1 86 ? 1.130 -7.217 14.831 1.00 81.19 86 SER A N 1
ATOM 667 C CA . SER A 1 86 ? 1.743 -8.402 14.236 1.00 81.19 86 SER A CA 1
ATOM 668 C C . SER A 1 86 ? 3.169 -8.109 13.768 1.00 81.19 86 SER A C 1
ATOM 670 O O . SER A 1 86 ? 3.468 -7.035 13.247 1.00 81.19 86 SER A O 1
ATOM 672 N N . ASN A 1 87 ? 4.043 -9.110 13.878 1.00 76.25 87 ASN A N 1
ATOM 673 C CA . ASN A 1 87 ? 5.401 -9.060 13.327 1.00 76.25 87 ASN A CA 1
ATOM 674 C C . ASN A 1 87 ? 5.451 -9.456 11.842 1.00 76.25 87 ASN A C 1
ATOM 676 O O . ASN A 1 87 ? 6.529 -9.472 11.244 1.00 76.25 87 ASN A O 1
ATOM 680 N N . LYS A 1 88 ? 4.312 -9.827 11.243 1.00 81.00 88 LYS A N 1
ATOM 681 C CA . LYS A 1 88 ? 4.239 -10.181 9.827 1.00 81.00 88 LYS A CA 1
ATOM 682 C C . LYS A 1 88 ? 4.310 -8.918 8.972 1.00 81.00 88 LYS A C 1
ATOM 684 O O . LYS A 1 88 ? 3.597 -7.938 9.190 1.00 81.00 88 LYS A O 1
ATOM 689 N N . VAL A 1 89 ? 5.157 -8.960 7.952 1.00 80.06 89 VAL A N 1
ATOM 690 C CA . VAL A 1 89 ? 5.243 -7.907 6.943 1.00 80.06 89 VAL A CA 1
ATOM 691 C C . VAL A 1 89 ? 5.138 -8.552 5.571 1.00 80.06 89 VAL A C 1
ATOM 693 O O . VAL A 1 89 ? 5.814 -9.542 5.293 1.00 80.06 89 VAL A O 1
ATOM 696 N N . VAL A 1 90 ? 4.268 -7.992 4.735 1.00 90.44 90 VAL A N 1
ATOM 697 C CA . VAL A 1 90 ? 4.192 -8.301 3.309 1.00 90.44 90 VAL A CA 1
ATOM 698 C C . VAL A 1 90 ? 4.643 -7.059 2.559 1.00 90.44 90 VAL A C 1
ATOM 700 O O . VAL A 1 90 ? 4.085 -5.979 2.765 1.00 90.44 90 VAL A O 1
ATOM 703 N N . ILE A 1 91 ? 5.665 -7.226 1.725 1.00 92.75 91 ILE A N 1
ATOM 704 C CA . ILE A 1 91 ? 6.261 -6.169 0.915 1.00 92.75 91 ILE A CA 1
ATOM 705 C C . ILE A 1 91 ? 6.123 -6.557 -0.553 1.00 92.75 91 ILE A C 1
ATOM 707 O O . ILE A 1 91 ? 6.426 -7.690 -0.929 1.00 92.75 91 ILE A O 1
ATOM 711 N N . ILE A 1 92 ? 5.681 -5.619 -1.380 1.00 95.44 92 ILE A N 1
ATOM 712 C CA . ILE A 1 92 ? 5.713 -5.724 -2.835 1.00 95.44 92 ILE A CA 1
ATOM 713 C C . ILE A 1 92 ? 6.746 -4.723 -3.335 1.00 95.44 92 ILE A C 1
ATOM 715 O O . ILE A 1 92 ? 6.565 -3.519 -3.180 1.00 95.44 92 ILE A O 1
ATOM 719 N N . ASN A 1 93 ? 7.809 -5.220 -3.955 1.00 95.81 93 ASN A N 1
ATOM 720 C CA . ASN A 1 93 ? 8.799 -4.383 -4.620 1.00 95.81 93 ASN A CA 1
ATOM 721 C C . ASN A 1 93 ? 8.530 -4.394 -6.116 1.00 95.81 93 ASN A C 1
ATOM 723 O O . ASN A 1 93 ? 8.337 -5.463 -6.699 1.00 95.81 93 ASN A O 1
ATOM 727 N N . CYS A 1 94 ? 8.546 -3.218 -6.735 1.00 97.06 94 CYS A N 1
ATOM 728 C CA . CYS A 1 94 ? 8.356 -3.080 -8.169 1.00 97.06 94 CYS A CA 1
ATOM 729 C C . CYS A 1 94 ? 9.456 -2.237 -8.809 1.00 97.06 94 CYS A C 1
ATOM 731 O O . CYS A 1 94 ? 9.891 -1.237 -8.234 1.00 97.06 94 CYS A O 1
ATOM 733 N N . SER A 1 95 ? 9.863 -2.644 -10.012 1.00 96.81 95 SER A N 1
ATOM 734 C CA . SER A 1 95 ? 10.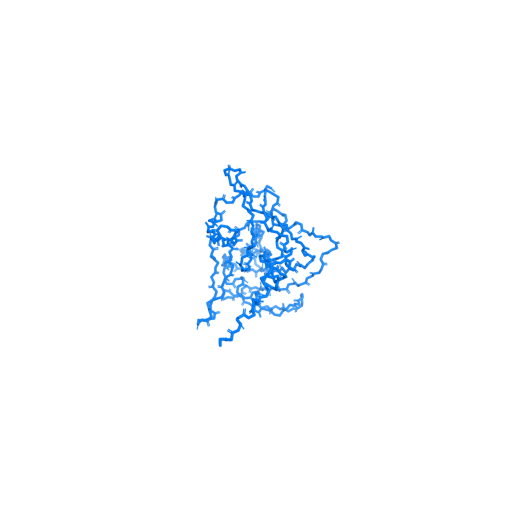771 -1.907 -10.886 1.00 96.81 95 SER A CA 1
ATOM 735 C C . SER A 1 95 ? 10.235 -1.905 -12.317 1.00 96.81 95 SER A C 1
ATOM 737 O O . SER A 1 95 ? 9.985 -2.975 -12.877 1.00 96.81 95 SER A O 1
ATOM 739 N N . GLN A 1 96 ? 10.056 -0.725 -12.912 1.00 96.50 96 GLN A N 1
ATOM 740 C CA . GLN A 1 96 ? 9.515 -0.560 -14.265 1.00 96.50 96 GLN A CA 1
ATOM 741 C C . GLN A 1 96 ? 10.289 0.499 -15.046 1.00 96.50 96 GLN A C 1
ATOM 743 O O . GLN A 1 96 ? 10.581 1.573 -14.521 1.00 96.50 96 GLN A O 1
ATOM 748 N N . GLU A 1 97 ? 10.596 0.219 -16.310 1.00 95.12 97 GLU A N 1
ATOM 749 C CA . GLU A 1 97 ? 11.246 1.181 -17.201 1.00 95.12 97 GLU A CA 1
ATOM 750 C C . GLU A 1 97 ? 10.212 2.021 -17.966 1.00 95.12 97 GLU A C 1
ATOM 752 O O . GLU A 1 97 ? 9.160 1.521 -18.359 1.00 95.12 97 GLU A O 1
ATOM 757 N N . GLU A 1 98 ? 10.551 3.290 -18.210 1.00 92.38 98 GLU A N 1
ATOM 758 C CA . GLU A 1 98 ? 9.883 4.275 -19.082 1.00 92.38 98 GLU A CA 1
ATOM 759 C C . GLU A 1 98 ? 8.477 4.718 -18.660 1.00 92.38 98 GLU A C 1
ATOM 761 O O . GLU A 1 98 ? 8.179 5.913 -18.674 1.00 92.38 98 GLU A O 1
ATOM 766 N N . THR A 1 99 ? 7.622 3.791 -18.248 1.00 94.19 99 THR A N 1
ATOM 767 C CA . THR A 1 99 ? 6.243 4.070 -17.852 1.00 94.19 99 THR A CA 1
ATOM 768 C C . THR A 1 99 ? 6.174 4.271 -16.337 1.00 94.19 99 THR A C 1
ATOM 770 O O . THR A 1 99 ? 6.666 3.417 -15.595 1.00 94.19 99 THR A O 1
ATOM 773 N N . PRO A 1 100 ? 5.555 5.358 -15.835 1.00 94.75 100 PRO A N 1
ATOM 774 C CA . PRO A 1 100 ? 5.299 5.518 -14.407 1.00 94.75 100 PRO A CA 1
ATOM 775 C C . PRO A 1 100 ? 4.505 4.342 -13.824 1.00 94.75 100 PRO A C 1
ATOM 777 O O . PRO A 1 100 ? 3.677 3.739 -14.505 1.00 94.75 100 PRO A O 1
ATOM 780 N N . LEU A 1 101 ? 4.738 4.036 -12.547 1.00 96.00 101 LEU A N 1
ATOM 781 C CA . LEU A 1 101 ? 4.032 2.952 -11.863 1.00 96.00 101 LEU A CA 1
ATOM 782 C C . LEU A 1 101 ? 2.535 3.261 -11.738 1.00 96.00 101 LEU A C 1
ATOM 784 O O . LEU A 1 101 ? 2.158 4.352 -11.307 1.00 96.00 101 LEU A O 1
ATOM 788 N N . ASN A 1 102 ? 1.700 2.276 -12.071 1.00 96.75 102 ASN A N 1
ATOM 789 C CA . ASN A 1 102 ? 0.284 2.259 -11.724 1.00 96.75 102 ASN A CA 1
ATOM 790 C C . ASN A 1 102 ? 0.119 1.481 -10.413 1.00 96.75 102 ASN A C 1
ATOM 792 O O . ASN A 1 102 ? 0.312 0.268 -10.379 1.00 96.75 102 ASN A O 1
ATOM 796 N N . ASP A 1 103 ? -0.229 2.189 -9.338 1.00 96.81 103 ASP A N 1
ATOM 797 C CA . ASP A 1 103 ? -0.287 1.618 -7.988 1.00 96.81 103 ASP A CA 1
ATOM 798 C C . ASP A 1 103 ? -1.255 0.431 -7.887 1.00 96.81 103 ASP A C 1
ATOM 800 O O . ASP A 1 103 ? -0.961 -0.537 -7.190 1.00 96.81 103 ASP A O 1
ATOM 804 N N . LEU A 1 104 ? -2.388 0.475 -8.597 1.00 96.44 104 LEU A N 1
ATOM 805 C CA . LEU A 1 104 ? -3.362 -0.616 -8.581 1.00 96.44 104 LEU A CA 1
ATOM 806 C C . LEU A 1 104 ? -2.802 -1.872 -9.255 1.00 96.44 104 LEU A C 1
ATOM 808 O O . LEU A 1 104 ? -2.854 -2.941 -8.659 1.00 96.44 104 LEU A O 1
ATOM 812 N N . ASP A 1 105 ? -2.227 -1.728 -10.449 1.00 96.31 105 ASP A N 1
ATOM 813 C CA . ASP A 1 105 ? -1.635 -2.837 -11.214 1.00 96.31 105 ASP A CA 1
ATOM 814 C C . ASP A 1 105 ? -0.486 -3.504 -10.436 1.00 96.31 105 ASP A C 1
ATOM 816 O O . ASP A 1 105 ? -0.436 -4.727 -10.293 1.00 96.31 105 ASP A O 1
ATOM 820 N N . V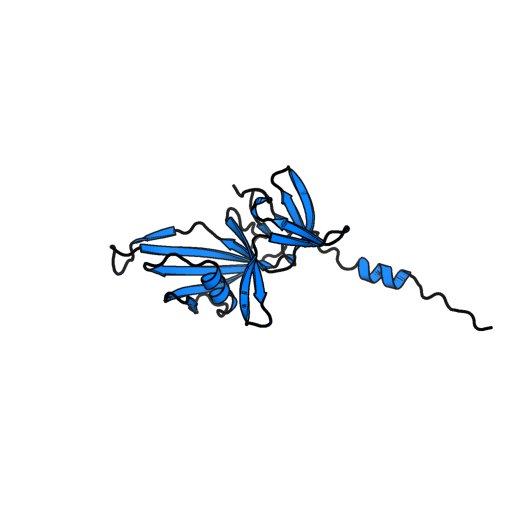AL A 1 106 ? 0.392 -2.704 -9.819 1.00 96.81 106 VAL A N 1
ATOM 821 C CA . VAL A 1 106 ? 1.483 -3.226 -8.981 1.00 96.81 106 VAL A CA 1
ATOM 822 C C . VAL A 1 106 ? 0.947 -4.003 -7.777 1.00 96.81 106 VAL A C 1
ATOM 824 O O . VAL A 1 106 ? 1.439 -5.093 -7.479 1.00 96.81 106 VAL A O 1
ATOM 827 N N . VAL A 1 107 ? -0.055 -3.460 -7.078 1.00 96.25 107 VAL A N 1
ATOM 828 C CA . VAL A 1 107 ? -0.647 -4.098 -5.894 1.00 96.25 107 VAL A CA 1
ATOM 829 C C . VAL A 1 107 ? -1.394 -5.376 -6.271 1.00 96.25 107 VAL A C 1
ATOM 831 O O . VAL A 1 107 ? -1.196 -6.397 -5.619 1.00 96.25 107 VAL A O 1
ATOM 834 N N . GLU A 1 108 ? -2.203 -5.360 -7.329 1.00 94.94 108 GLU A N 1
ATOM 835 C CA . GLU A 1 108 ? -2.908 -6.546 -7.828 1.00 94.94 108 GLU A CA 1
ATOM 836 C C . GLU A 1 108 ? -1.935 -7.639 -8.258 1.00 94.94 108 GLU A C 1
ATOM 838 O O . GLU A 1 108 ? -2.053 -8.786 -7.815 1.00 94.94 108 GLU A O 1
ATOM 843 N N . THR A 1 109 ? -0.938 -7.279 -9.068 1.00 95.38 109 THR A N 1
ATOM 844 C CA . THR A 1 109 ? 0.118 -8.197 -9.497 1.00 95.38 109 THR A CA 1
ATOM 845 C C . THR A 1 109 ? 0.832 -8.781 -8.282 1.00 95.38 109 THR A C 1
ATOM 847 O O . THR A 1 109 ? 0.990 -9.995 -8.178 1.00 95.38 109 THR A O 1
ATOM 850 N N . GLY A 1 110 ? 1.220 -7.945 -7.318 1.00 95.00 110 GLY A N 1
ATOM 851 C CA . GLY A 1 110 ? 1.952 -8.388 -6.137 1.00 95.00 110 GLY A CA 1
ATOM 852 C C . GLY A 1 110 ? 1.122 -9.220 -5.156 1.00 95.00 110 GLY A C 1
ATOM 853 O O . GLY A 1 110 ? 1.667 -10.140 -4.555 1.00 95.00 110 GLY A O 1
ATOM 854 N N . ILE A 1 111 ? -0.185 -8.978 -5.009 1.00 93.00 111 ILE A N 1
ATOM 855 C CA . ILE A 1 111 ? -1.075 -9.813 -4.177 1.00 93.00 111 ILE A CA 1
ATOM 856 C C . ILE A 1 111 ? -1.228 -11.213 -4.776 1.00 93.00 111 ILE A C 1
ATOM 858 O O . ILE A 1 111 ? -1.260 -12.195 -4.030 1.00 93.00 111 ILE A O 1
ATOM 862 N N . ASN A 1 112 ? -1.293 -11.305 -6.103 1.00 91.94 112 ASN A N 1
ATOM 863 C CA . ASN A 1 112 ? -1.425 -12.572 -6.820 1.00 91.94 112 ASN A CA 1
ATOM 864 C C . ASN A 1 112 ? -0.077 -13.273 -7.063 1.00 91.94 112 ASN A C 1
ATOM 866 O O . ASN A 1 112 ? -0.053 -14.463 -7.381 1.00 91.94 112 ASN A O 1
ATOM 870 N N . ALA A 1 113 ? 1.042 -12.566 -6.887 1.00 93.00 113 ALA A N 1
ATOM 871 C CA . ALA A 1 113 ? 2.377 -13.130 -7.004 1.00 93.00 113 ALA A CA 1
ATOM 872 C C . ALA A 1 113 ? 2.665 -14.144 -5.879 1.00 93.00 113 ALA A C 1
ATOM 874 O O . ALA A 1 113 ? 2.256 -13.941 -4.726 1.00 93.00 113 ALA A O 1
ATOM 875 N N . PRO A 1 114 ? 3.417 -15.221 -6.173 1.00 91.88 114 PRO A N 1
ATOM 876 C CA . PRO A 1 114 ? 3.899 -16.133 -5.146 1.00 91.88 114 PRO A CA 1
ATOM 877 C C . PRO A 1 114 ? 4.804 -15.394 -4.154 1.00 91.88 114 PRO A C 1
ATOM 879 O O . PRO A 1 114 ? 5.649 -14.583 -4.532 1.00 91.88 114 PRO A O 1
ATOM 882 N N . GLU A 1 115 ? 4.636 -15.692 -2.868 1.00 91.75 115 GLU A N 1
ATOM 883 C CA . GLU A 1 115 ? 5.443 -15.108 -1.797 1.00 91.75 115 GLU A CA 1
ATOM 884 C C . GLU A 1 115 ? 6.839 -15.748 -1.786 1.00 91.75 115 GLU A C 1
ATOM 886 O O . GLU A 1 115 ? 7.051 -16.811 -1.206 1.00 91.75 115 GLU A O 1
ATOM 891 N N . SER A 1 116 ? 7.789 -15.127 -2.485 1.00 87.25 116 SER A N 1
ATOM 892 C CA . SER A 1 116 ? 9.170 -15.592 -2.607 1.00 87.25 116 SER A CA 1
ATOM 893 C C . SER A 1 116 ? 10.068 -14.466 -3.122 1.00 87.25 116 SER A C 1
ATOM 895 O O . SER A 1 116 ? 9.744 -13.852 -4.140 1.00 87.25 116 SER A O 1
ATOM 897 N N . PRO A 1 117 ? 11.248 -14.235 -2.514 1.00 83.19 117 PRO A N 1
ATOM 898 C CA . PRO A 1 117 ? 12.192 -13.234 -3.011 1.00 83.19 117 PRO A CA 1
ATOM 899 C C . PRO A 1 117 ? 12.817 -13.614 -4.365 1.00 83.19 117 PRO A C 1
ATOM 901 O O . PRO A 1 117 ? 13.466 -12.782 -4.990 1.00 83.19 117 PRO A O 1
ATOM 904 N N . PHE A 1 118 ? 12.639 -14.858 -4.821 1.00 87.62 118 PHE A N 1
ATOM 905 C CA . PHE A 1 118 ? 13.200 -15.369 -6.076 1.00 87.62 118 PHE A CA 1
ATOM 906 C C . PHE A 1 118 ? 12.172 -15.464 -7.205 1.00 87.62 118 PHE A C 1
ATOM 908 O O . PHE A 1 118 ? 12.513 -15.871 -8.313 1.00 87.62 118 PHE A O 1
ATOM 915 N N . SER A 1 119 ? 10.904 -15.160 -6.930 1.00 91.81 119 SER A N 1
ATOM 916 C CA . SER A 1 119 ? 9.837 -15.230 -7.924 1.00 91.81 119 SER A CA 1
ATOM 917 C C . SER A 1 119 ? 9.474 -13.835 -8.407 1.00 91.81 119 SER A C 1
ATOM 919 O O . SER A 1 119 ? 9.212 -12.942 -7.605 1.00 91.81 119 SER A O 1
ATOM 921 N N . VAL A 1 120 ? 9.453 -13.667 -9.727 1.00 94.88 120 VAL A N 1
ATOM 922 C CA . VAL A 1 120 ? 9.113 -12.406 -10.386 1.00 94.88 120 VAL A CA 1
ATOM 923 C C . VAL A 1 120 ? 7.778 -12.572 -11.098 1.00 94.88 120 VAL A C 1
ATOM 925 O O . VAL A 1 120 ? 7.572 -13.532 -11.837 1.00 94.88 120 VAL A O 1
ATOM 928 N N . SER A 1 121 ? 6.873 -11.635 -10.852 1.00 97.00 121 SER A N 1
ATOM 929 C CA . SER A 1 121 ? 5.657 -11.408 -11.636 1.00 97.00 121 SER A CA 1
ATOM 930 C C . SER A 1 121 ? 5.801 -10.110 -12.425 1.00 97.00 121 SER A C 1
ATOM 932 O O . SER A 1 121 ? 6.750 -9.356 -12.200 1.00 97.00 121 SER A O 1
ATOM 934 N N . TYR A 1 122 ? 4.888 -9.853 -13.358 1.00 97.06 122 TYR A N 1
ATOM 935 C CA . TYR A 1 122 ? 4.995 -8.709 -14.257 1.00 97.06 122 TYR A CA 1
ATOM 936 C C . TYR A 1 122 ? 3.710 -7.891 -14.259 1.00 97.06 122 TYR A C 1
ATOM 938 O O . TYR A 1 122 ? 2.629 -8.471 -14.329 1.00 97.06 122 TYR A O 1
ATOM 946 N N . THR A 1 123 ? 3.851 -6.568 -14.175 1.00 96.44 123 THR A N 1
ATOM 947 C CA . THR A 1 123 ? 2.752 -5.609 -14.365 1.00 96.44 123 THR A CA 1
ATOM 948 C C . THR A 1 123 ? 2.272 -5.624 -15.819 1.00 96.44 123 THR A C 1
ATOM 950 O O . THR A 1 123 ? 2.970 -6.132 -16.705 1.00 96.44 123 THR A O 1
ATOM 953 N N . GLU A 1 124 ? 1.122 -5.009 -16.108 1.00 93.56 124 GLU A N 1
ATOM 954 C CA . GLU A 1 124 ? 0.609 -4.885 -17.484 1.00 93.56 124 GLU A CA 1
ATOM 955 C C . GLU A 1 124 ? 1.590 -4.136 -18.404 1.00 93.56 124 GLU A C 1
ATOM 957 O O . GLU A 1 124 ? 1.727 -4.462 -19.584 1.00 93.56 124 GLU A O 1
ATOM 962 N N . ALA A 1 125 ? 2.319 -3.160 -17.855 1.00 94.38 125 ALA A N 1
ATOM 963 C CA . ALA A 1 125 ? 3.345 -2.396 -18.566 1.00 94.38 125 ALA A CA 1
ATOM 964 C C . ALA A 1 125 ? 4.730 -3.086 -18.595 1.00 94.38 125 ALA A C 1
ATOM 966 O O . ALA A 1 125 ? 5.708 -2.485 -19.040 1.00 94.38 125 ALA A O 1
ATOM 967 N N . GLY A 1 126 ? 4.833 -4.341 -18.140 1.00 93.56 126 GLY A N 1
ATOM 968 C CA . GLY A 1 126 ? 6.059 -5.144 -18.206 1.00 93.56 126 GLY A CA 1
ATOM 969 C C . GLY A 1 126 ? 7.095 -4.844 -17.116 1.00 93.56 126 GLY A C 1
ATOM 970 O O . GLY A 1 126 ? 8.231 -5.313 -17.201 1.00 93.56 126 GLY A O 1
ATOM 971 N N . GLY A 1 127 ? 6.725 -4.083 -16.086 1.00 94.31 127 GLY A N 1
ATOM 972 C CA . GLY A 1 127 ? 7.520 -3.909 -14.875 1.00 94.31 127 GLY A CA 1
ATOM 973 C C . GLY A 1 127 ? 7.612 -5.207 -14.080 1.00 94.31 127 GLY A C 1
ATOM 974 O O . GLY A 1 127 ? 6.702 -6.027 -14.092 1.00 94.31 127 GLY A O 1
ATOM 975 N N . THR A 1 128 ? 8.718 -5.406 -13.377 1.00 96.62 128 THR A N 1
ATOM 976 C CA . THR A 1 128 ? 8.923 -6.565 -12.500 1.00 96.62 128 THR A CA 1
ATOM 977 C C . THR A 1 128 ? 8.315 -6.314 -11.128 1.00 96.62 128 THR A C 1
ATOM 979 O O . THR A 1 128 ? 8.404 -5.207 -10.599 1.00 96.62 128 THR A O 1
ATOM 982 N N . VAL A 1 129 ? 7.717 -7.349 -10.545 1.00 96.69 129 VAL A N 1
ATOM 983 C CA . VAL A 1 129 ? 7.103 -7.331 -9.217 1.00 96.69 129 VAL A CA 1
ATOM 984 C C . VAL A 1 129 ? 7.583 -8.539 -8.424 1.00 96.69 129 VAL A C 1
ATOM 986 O O . VAL A 1 129 ? 7.471 -9.675 -8.883 1.00 96.69 129 VAL A O 1
ATOM 989 N N . VAL A 1 130 ? 8.093 -8.299 -7.219 1.00 96.00 130 VAL A N 1
ATOM 990 C CA . VAL A 1 130 ? 8.519 -9.340 -6.276 1.00 96.00 130 VAL A CA 1
ATOM 991 C C . VAL A 1 130 ? 7.741 -9.175 -4.979 1.00 96.00 130 VAL A C 1
ATOM 993 O O . VAL A 1 130 ? 7.727 -8.091 -4.394 1.00 96.00 130 VAL A O 1
ATOM 996 N N . ARG A 1 131 ? 7.118 -10.260 -4.511 1.00 95.50 131 ARG A N 1
ATOM 997 C CA . ARG A 1 131 ? 6.414 -10.305 -3.228 1.00 95.50 131 ARG A CA 1
ATOM 998 C C . ARG A 1 131 ? 7.285 -10.982 -2.177 1.00 95.50 131 ARG A C 1
ATOM 1000 O O . ARG A 1 131 ? 7.628 -12.156 -2.297 1.00 95.50 131 ARG A O 1
ATOM 1007 N N . ILE A 1 132 ? 7.575 -10.257 -1.106 1.00 90.75 132 ILE A N 1
ATOM 1008 C CA . ILE A 1 132 ? 8.384 -10.726 0.016 1.00 90.75 132 ILE A CA 1
ATOM 1009 C C . ILE A 1 132 ? 7.495 -10.807 1.255 1.00 90.75 132 ILE A C 1
ATOM 1011 O O . ILE A 1 132 ? 6.916 -9.812 1.688 1.00 90.75 132 ILE A O 1
ATOM 1015 N N . GLY A 1 133 ? 7.404 -12.001 1.835 1.00 85.19 133 GLY A N 1
ATOM 1016 C CA . GLY A 1 133 ? 6.841 -12.210 3.162 1.00 85.19 133 GLY A CA 1
ATOM 1017 C C . GLY A 1 133 ? 7.949 -12.385 4.186 1.00 85.19 133 GLY A C 1
ATOM 1018 O O . GLY A 1 133 ? 8.915 -13.111 3.949 1.00 85.19 133 GLY A O 1
ATOM 1019 N N . GLY A 1 134 ? 7.824 -11.721 5.330 1.00 74.69 134 GLY A N 1
ATOM 1020 C CA . GLY A 1 134 ? 8.810 -11.805 6.398 1.00 74.69 134 GLY A CA 1
ATOM 1021 C C . GLY A 1 134 ? 8.197 -11.721 7.787 1.00 74.69 134 GLY A C 1
ATOM 1022 O O . GLY A 1 134 ? 7.061 -11.277 7.978 1.00 74.69 134 GLY A O 1
ATOM 1023 N N . ARG A 1 135 ? 8.990 -12.142 8.775 1.00 68.62 135 ARG A N 1
ATOM 1024 C CA . ARG A 1 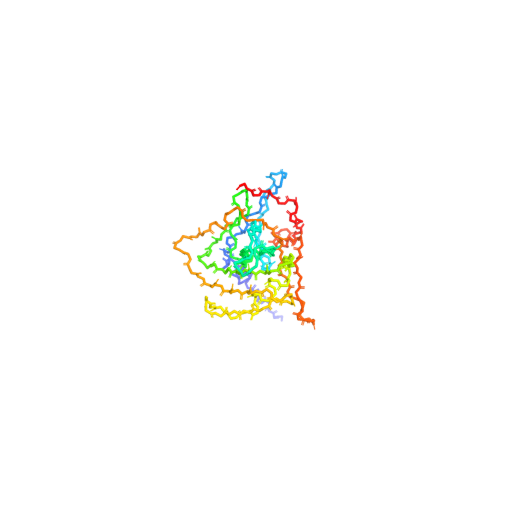135 ? 8.780 -11.806 10.184 1.00 68.62 135 ARG A CA 1
ATOM 1025 C C . ARG A 1 135 ? 9.822 -10.770 10.562 1.00 68.62 135 ARG A C 1
ATOM 1027 O O . ARG A 1 135 ? 11.013 -11.063 10.504 1.00 68.62 135 ARG A O 1
ATOM 1034 N N . SER A 1 136 ? 9.384 -9.576 10.930 1.00 59.50 136 SER A N 1
ATOM 1035 C CA . SER A 1 136 ? 10.285 -8.605 11.535 1.00 59.50 136 SER A CA 1
ATOM 1036 C C . SER A 1 136 ? 10.549 -8.985 12.990 1.00 59.50 136 SER A C 1
ATOM 1038 O O . SER A 1 136 ? 9.668 -9.501 13.681 1.00 59.50 136 SER A O 1
ATOM 1040 N N . SER A 1 137 ? 11.773 -8.762 13.459 1.00 48.81 137 SER A N 1
ATOM 1041 C CA . SER A 1 137 ? 12.175 -9.034 14.842 1.00 48.81 137 SER A CA 1
ATOM 1042 C C . SER A 1 137 ? 11.515 -8.089 15.850 1.00 48.81 137 SER A C 1
ATOM 1044 O O . SER A 1 137 ? 11.412 -8.444 17.020 1.00 48.81 137 SER A O 1
ATOM 1046 N N . ASN A 1 138 ? 11.008 -6.941 15.393 1.00 50.81 138 ASN A N 1
ATOM 1047 C CA . ASN A 1 138 ? 10.219 -5.999 16.182 1.00 50.81 138 ASN A CA 1
ATOM 1048 C C . ASN A 1 138 ? 8.860 -5.766 15.505 1.00 50.81 138 ASN A C 1
ATOM 1050 O O . ASN A 1 138 ? 8.836 -5.697 14.272 1.00 50.81 138 ASN A O 1
ATOM 1054 N N . PRO A 1 139 ? 7.750 -5.580 16.250 1.00 51.31 139 PRO A N 1
ATOM 1055 C CA . PRO A 1 139 ? 6.520 -5.032 15.679 1.00 51.31 139 PRO A CA 1
ATOM 1056 C C . PRO A 1 139 ? 6.890 -3.700 15.031 1.00 51.31 139 PRO A C 1
ATOM 1058 O O . PRO A 1 139 ? 7.273 -2.735 15.691 1.00 51.31 139 PRO A O 1
ATOM 1061 N N . THR A 1 140 ? 6.967 -3.713 13.705 1.00 51.56 140 THR A N 1
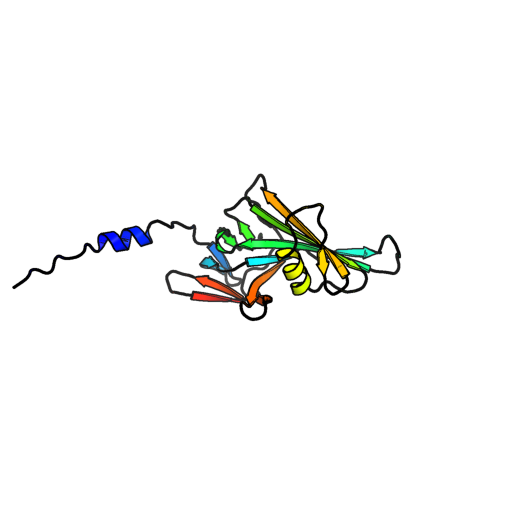ATOM 1062 C CA . THR A 1 140 ? 7.622 -2.649 12.952 1.00 51.56 140 THR A CA 1
ATOM 1063 C C . THR A 1 140 ? 6.538 -1.650 12.635 1.00 51.56 140 THR A C 1
ATOM 1065 O O . THR A 1 140 ? 5.577 -1.982 11.939 1.00 51.56 140 THR A O 1
ATOM 1068 N N . SER A 1 141 ? 6.686 -0.430 13.144 1.00 51.69 141 SER A N 1
ATOM 1069 C CA . SER A 1 141 ? 6.080 0.704 12.466 1.00 51.69 141 SER A CA 1
ATOM 1070 C C . SER A 1 141 ? 6.560 0.628 11.019 1.00 51.69 141 SER A C 1
ATOM 1072 O O . SER A 1 141 ? 7.767 0.662 10.767 1.00 51.69 141 SER A O 1
ATOM 1074 N N . VAL A 1 142 ? 5.636 0.434 10.080 1.00 57.31 142 VAL A N 1
ATOM 1075 C CA . VAL A 1 142 ? 5.928 0.688 8.669 1.00 57.31 142 VAL A CA 1
ATOM 1076 C C . VAL A 1 142 ? 5.894 2.203 8.567 1.00 57.31 142 VAL A C 1
ATOM 1078 O O . VAL A 1 142 ? 4.846 2.826 8.379 1.00 57.31 142 VAL A O 1
ATOM 1081 N N . SER A 1 143 ? 7.030 2.767 8.960 1.00 57.00 143 SER A N 1
ATOM 1082 C CA . SER A 1 143 ? 7.192 4.159 9.324 1.00 57.00 143 SER A CA 1
ATOM 1083 C C . SER A 1 143 ? 7.492 4.969 8.073 1.00 57.00 143 SER A C 1
ATOM 1085 O O . SER A 1 143 ? 8.374 4.598 7.305 1.00 57.00 143 SER A O 1
ATOM 1087 N N . LYS A 1 144 ? 6.797 6.107 7.939 1.00 66.62 144 LYS A N 1
ATOM 1088 C CA . LYS A 1 144 ? 6.981 7.164 6.917 1.00 66.62 144 LYS A CA 1
ATOM 1089 C C . LYS A 1 144 ? 6.406 6.926 5.515 1.00 66.62 144 LYS A C 1
ATOM 1091 O O . LYS A 1 144 ? 6.515 7.809 4.667 1.00 66.62 144 LYS A O 1
ATOM 1096 N N . ASP A 1 145 ? 5.725 5.810 5.278 1.00 79.06 145 ASP A N 1
ATOM 1097 C CA . ASP A 1 145 ? 5.194 5.476 3.948 1.00 79.06 145 ASP A CA 1
ATOM 1098 C C . ASP A 1 145 ? 3.807 6.044 3.689 1.00 79.06 145 ASP A C 1
ATOM 1100 O O . ASP A 1 145 ? 2.903 5.849 4.490 1.00 79.06 145 ASP A O 1
ATOM 1104 N N . THR A 1 146 ? 3.575 6.649 2.526 1.00 89.69 146 THR A N 1
ATOM 1105 C CA . THR A 1 146 ? 2.272 7.241 2.191 1.00 89.69 146 THR A CA 1
ATOM 1106 C C . THR A 1 146 ? 1.161 6.197 2.258 1.00 89.69 146 THR A C 1
ATOM 1108 O O . THR A 1 146 ? 1.208 5.169 1.582 1.00 89.69 146 THR A O 1
ATOM 1111 N N . LEU A 1 147 ? 0.122 6.478 3.041 1.00 92.75 147 LEU A N 1
ATOM 1112 C CA . LEU A 1 147 ? -1.086 5.667 3.075 1.00 92.75 147 LEU A CA 1
ATOM 1113 C C . LEU A 1 147 ? -1.888 5.885 1.783 1.00 92.75 147 LEU A C 1
ATOM 1115 O O . LEU A 1 147 ? -2.452 6.958 1.578 1.00 92.75 147 LEU A O 1
ATOM 1119 N N . LEU A 1 148 ? -1.942 4.871 0.916 1.00 94.75 148 LEU A N 1
ATOM 1120 C CA . LEU A 1 148 ? -2.668 4.954 -0.354 1.00 94.75 148 LEU A CA 1
ATOM 1121 C C . LEU A 1 148 ? -4.164 4.712 -0.173 1.00 94.75 148 LEU A C 1
ATOM 1123 O O . LEU A 1 148 ? -4.982 5.410 -0.765 1.00 94.75 148 LEU A O 1
ATOM 1127 N N . GLY A 1 149 ? -4.533 3.726 0.644 1.00 95.38 149 GLY A N 1
ATOM 1128 C CA . GLY A 1 149 ? -5.930 3.359 0.848 1.00 95.38 149 GLY A CA 1
ATOM 1129 C C . GLY A 1 149 ? -6.119 1.911 1.268 1.00 95.38 149 GLY A C 1
ATOM 1130 O O . GLY A 1 149 ? -5.204 1.269 1.784 1.00 95.38 149 GLY A O 1
ATOM 1131 N N . VAL A 1 150 ? -7.329 1.406 1.039 1.00 95.25 150 VAL A N 1
ATOM 1132 C CA . VAL A 1 150 ? -7.716 0.016 1.295 1.00 95.25 150 VAL A CA 1
ATOM 1133 C C . VAL A 1 150 ? -7.881 -0.703 -0.037 1.00 95.25 150 VAL A C 1
ATOM 1135 O O . VAL A 1 150 ? -8.752 -0.344 -0.829 1.00 95.25 150 VAL A O 1
ATOM 1138 N N . TYR A 1 151 ? -7.091 -1.744 -0.276 1.00 95.00 151 TYR A N 1
ATOM 1139 C CA . TYR A 1 151 ? -7.312 -2.640 -1.399 1.00 95.00 151 TYR A CA 1
ATOM 1140 C C . TYR A 1 151 ? -8.525 -3.539 -1.135 1.00 95.00 151 TYR A C 1
ATOM 1142 O O . TYR A 1 151 ? -8.630 -4.182 -0.084 1.00 95.00 151 TYR A O 1
ATOM 1150 N N . ARG A 1 152 ? -9.436 -3.610 -2.109 1.00 90.88 152 ARG A N 1
ATOM 1151 C CA . ARG A 1 152 ? -10.540 -4.576 -2.135 1.00 90.88 152 ARG A CA 1
ATOM 1152 C C . ARG A 1 152 ? -10.618 -5.240 -3.496 1.00 90.88 152 ARG A C 1
ATOM 1154 O O . ARG A 1 152 ? -10.744 -4.549 -4.500 1.00 90.88 152 ARG A O 1
ATOM 1161 N N . ALA A 1 153 ? -10.618 -6.567 -3.504 1.00 88.88 153 ALA A N 1
ATOM 1162 C CA . ALA A 1 153 ? -10.986 -7.333 -4.683 1.00 88.88 153 ALA A CA 1
ATOM 1163 C C . ALA A 1 153 ? -12.505 -7.249 -4.900 1.00 88.88 153 ALA A C 1
ATOM 1165 O O . ALA A 1 153 ? -13.278 -7.427 -3.955 1.00 88.88 153 ALA A O 1
ATOM 1166 N N . ASP A 1 154 ? -12.934 -6.994 -6.131 1.00 84.06 154 ASP A N 1
ATOM 1167 C CA . ASP A 1 154 ? -14.309 -7.203 -6.559 1.00 84.06 154 ASP A CA 1
ATOM 1168 C C . ASP A 1 154 ? -14.531 -8.714 -6.751 1.00 84.06 154 ASP A C 1
ATOM 1170 O O . ASP A 1 154 ? -13.957 -9.319 -7.663 1.00 84.06 154 ASP A O 1
ATOM 1174 N N . PRO A 1 155 ? -15.381 -9.346 -5.925 1.00 79.56 155 PRO A N 1
ATOM 1175 C CA . PRO A 1 155 ? -15.611 -10.784 -5.993 1.00 79.56 155 PRO A CA 1
ATOM 1176 C C . PRO A 1 155 ? -16.278 -11.236 -7.301 1.00 79.56 155 PRO A C 1
ATOM 1178 O O . PRO A 1 155 ? -16.286 -12.431 -7.584 1.00 79.56 155 PRO A O 1
ATOM 1181 N N . LYS A 1 156 ? -16.862 -10.324 -8.092 1.00 81.31 156 LYS A N 1
ATOM 1182 C CA . LYS A 1 156 ? -17.527 -10.654 -9.362 1.00 81.31 156 LYS A CA 1
ATOM 1183 C C . LYS A 1 156 ? -16.591 -10.578 -10.557 1.00 81.31 156 LYS A C 1
ATOM 1185 O O . LYS A 1 156 ? -16.707 -11.393 -11.466 1.00 81.31 156 LYS A O 1
ATOM 1190 N N . THR A 1 157 ? -15.718 -9.577 -10.586 1.00 81.44 157 THR A N 1
ATOM 1191 C CA . THR A 1 157 ? -14.835 -9.326 -11.734 1.00 81.44 157 THR A CA 1
ATOM 1192 C C . THR A 1 157 ? -13.423 -9.856 -11.514 1.00 81.44 157 THR A C 1
ATOM 1194 O O . THR A 1 157 ? -12.665 -9.956 -12.474 1.00 81.44 157 THR A O 1
ATOM 1197 N N . GLY A 1 158 ? -13.056 -10.185 -10.269 1.00 75.06 158 GLY A N 1
ATOM 1198 C CA . GLY A 1 158 ? -11.695 -10.564 -9.888 1.00 75.06 158 GLY A CA 1
ATOM 1199 C C . GLY A 1 158 ? -10.702 -9.398 -9.921 1.00 75.06 158 GLY A C 1
ATOM 1200 O O . GLY A 1 158 ? -9.567 -9.567 -9.485 1.00 75.06 158 GLY A O 1
ATOM 1201 N N . LYS A 1 159 ? -11.126 -8.222 -10.402 1.00 83.38 159 LYS A N 1
ATOM 1202 C CA . LYS A 1 159 ? -10.334 -6.993 -10.406 1.00 83.38 159 LYS A CA 1
ATOM 1203 C C . LYS A 1 159 ? -10.407 -6.327 -9.045 1.00 83.38 159 LYS A C 1
ATOM 1205 O O . LYS A 1 159 ? -11.422 -6.401 -8.361 1.00 83.38 159 LYS A O 1
ATOM 1210 N N . GLY A 1 160 ? -9.336 -5.681 -8.638 1.00 90.06 160 GLY A N 1
ATOM 1211 C CA . GLY A 1 160 ? -9.258 -4.921 -7.411 1.00 90.06 160 GLY A CA 1
ATOM 1212 C C . GLY A 1 160 ? -9.510 -3.432 -7.602 1.00 90.06 160 GLY A C 1
ATOM 1213 O O . GLY A 1 160 ? -9.708 -2.905 -8.695 1.00 90.06 160 GLY A O 1
ATOM 1214 N N . GLN A 1 161 ? -9.535 -2.740 -6.471 1.00 93.31 161 GLN A N 1
ATOM 1215 C CA . GLN A 1 161 ? -9.550 -1.287 -6.392 1.00 93.31 161 GLN A CA 1
ATOM 1216 C C . GLN A 1 161 ? -8.846 -0.836 -5.114 1.00 93.31 161 GLN A C 1
ATOM 1218 O O . GLN A 1 161 ? -8.968 -1.486 -4.073 1.00 93.31 161 GLN A O 1
ATOM 1223 N N . ILE A 1 162 ? -8.155 0.305 -5.180 1.00 95.31 162 ILE A N 1
ATOM 1224 C CA . ILE A 1 162 ? -7.643 1.007 -3.999 1.00 95.31 162 ILE A CA 1
ATOM 1225 C C . ILE A 1 162 ? -8.664 2.078 -3.617 1.00 95.31 162 ILE A C 1
ATOM 1227 O O . ILE A 1 162 ? -8.839 3.080 -4.309 1.00 95.31 162 ILE A O 1
ATOM 1231 N N . ILE A 1 163 ? -9.362 1.849 -2.510 1.00 95.31 163 ILE A N 1
ATOM 1232 C CA . ILE A 1 163 ? -10.392 2.746 -1.992 1.00 95.31 163 ILE A CA 1
ATOM 1233 C C . ILE A 1 163 ? -9.729 3.785 -1.086 1.00 95.31 163 ILE A C 1
ATOM 1235 O O . ILE A 1 163 ? -9.068 3.437 -0.108 1.00 95.31 163 ILE A O 1
ATOM 1239 N N . LEU A 1 164 ? -9.953 5.069 -1.372 1.00 96.06 164 LEU A N 1
ATOM 1240 C CA . LEU A 1 164 ? -9.386 6.205 -0.626 1.00 96.06 164 LEU A CA 1
ATOM 1241 C C . LEU A 1 164 ? -10.150 6.516 0.678 1.00 96.06 164 LEU A C 1
ATOM 1243 O O . LEU A 1 164 ? -10.238 7.668 1.116 1.00 96.06 164 LEU A O 1
ATOM 1247 N N . GLU A 1 165 ? -10.703 5.483 1.306 1.00 95.62 165 GLU A N 1
ATOM 1248 C CA . GLU A 1 165 ? -11.483 5.537 2.537 1.00 95.62 165 GLU A CA 1
ATOM 1249 C C . GLU A 1 165 ? -11.247 4.266 3.358 1.00 95.62 165 GLU A C 1
ATOM 1251 O O . GLU A 1 165 ? -11.231 3.162 2.814 1.00 95.62 165 GLU A O 1
ATOM 1256 N N . ILE A 1 166 ? -11.098 4.429 4.672 1.00 94.25 166 ILE A N 1
ATOM 1257 C CA . ILE A 1 166 ? -11.050 3.327 5.630 1.00 94.25 166 ILE A CA 1
ATOM 1258 C C . ILE A 1 166 ? -12.421 3.166 6.274 1.00 94.25 166 ILE A C 1
ATOM 1260 O O . ILE A 1 166 ? -13.021 4.125 6.760 1.00 94.25 166 ILE A O 1
ATOM 1264 N N . GLU A 1 167 ? -12.895 1.929 6.310 1.00 93.94 167 GLU A N 1
ATOM 1265 C CA . GLU A 1 167 ? -14.077 1.530 7.063 1.00 93.94 167 GLU A CA 1
ATOM 1266 C C . GLU A 1 167 ? -13.652 1.025 8.446 1.00 93.94 167 GLU A C 1
ATOM 1268 O O . GLU A 1 167 ? -12.967 0.007 8.556 1.00 93.94 167 GLU A O 1
ATOM 1273 N N . ILE A 1 168 ? -14.057 1.758 9.486 1.00 92.81 168 ILE A N 1
ATOM 1274 C CA . ILE A 1 168 ? -13.767 1.463 10.892 1.00 92.81 168 ILE A CA 1
ATOM 1275 C C . ILE A 1 168 ? -15.068 1.056 11.582 1.00 92.81 168 ILE A C 1
ATOM 1277 O O . ILE A 1 168 ? -16.007 1.850 11.682 1.00 92.81 168 ILE A O 1
ATOM 1281 N N . VAL A 1 169 ? -15.138 -0.179 12.069 1.00 92.88 169 VAL A N 1
ATOM 1282 C CA . VAL A 1 169 ? -16.261 -0.662 12.879 1.00 92.88 169 VAL A CA 1
ATOM 1283 C C . VAL A 1 169 ? -16.034 -0.229 14.322 1.00 92.88 169 VAL A C 1
ATOM 1285 O O . VAL A 1 169 ? -15.139 -0.735 14.991 1.00 92.88 169 VAL A O 1
ATOM 1288 N N . THR A 1 170 ? -16.837 0.724 14.789 1.00 90.88 170 THR A N 1
ATOM 1289 C CA . THR A 1 170 ? -16.798 1.249 16.163 1.00 90.88 170 THR A CA 1
ATOM 1290 C C . THR A 1 170 ? -17.963 0.691 16.982 1.00 90.88 170 THR A C 1
ATOM 1292 O O . THR A 1 170 ? -18.922 0.161 16.419 1.00 90.88 170 THR A O 1
ATOM 1295 N N . GLU A 1 171 ? -17.962 0.905 18.299 1.00 88.81 171 GLU A N 1
ATOM 1296 C CA . GLU A 1 171 ? -19.108 0.568 19.165 1.00 88.81 171 GLU A CA 1
ATOM 1297 C C . GLU A 1 171 ? -20.421 1.243 18.729 1.00 88.81 171 GLU A C 1
ATOM 1299 O O . GLU A 1 171 ? -21.510 0.725 18.964 1.00 88.81 171 GLU A O 1
ATOM 1304 N N . LYS A 1 172 ? -20.327 2.406 18.072 1.00 88.19 172 LYS A N 1
ATOM 1305 C CA . LYS A 1 172 ? -21.479 3.184 17.585 1.00 88.19 172 LYS A CA 1
ATOM 1306 C C . LYS A 1 172 ? -21.915 2.784 16.174 1.00 88.19 172 LYS A C 1
ATOM 1308 O O . LYS A 1 172 ? -22.861 3.364 15.647 1.00 88.19 172 LYS A O 1
ATOM 1313 N N . GLY A 1 173 ? -21.225 1.825 15.559 1.00 89.88 173 GLY A N 1
ATOM 1314 C CA . GLY A 1 173 ? -21.446 1.379 14.190 1.00 89.88 173 GLY A CA 1
ATOM 1315 C C . GLY A 1 173 ? -20.281 1.692 13.254 1.00 89.88 173 GLY A C 1
ATOM 1316 O O . GLY A 1 173 ? -19.180 2.062 13.673 1.00 89.88 173 GLY A O 1
ATOM 1317 N N . LEU A 1 174 ? -20.536 1.508 11.961 1.00 92.81 174 LEU A N 1
ATOM 1318 C CA . LEU A 1 174 ? -19.554 1.687 10.898 1.00 92.81 174 LEU A CA 1
ATOM 1319 C C . LEU A 1 174 ? -19.291 3.174 10.632 1.00 92.81 174 LEU A C 1
ATOM 1321 O O . LEU A 1 174 ? -20.212 3.932 10.328 1.00 92.81 174 LEU A O 1
ATOM 1325 N N . VAL A 1 175 ? -18.022 3.571 10.684 1.00 93.94 175 VAL A N 1
ATOM 1326 C CA . VAL A 1 175 ? -17.555 4.912 10.332 1.00 93.94 175 VAL A CA 1
ATOM 1327 C C . VAL A 1 175 ? -16.658 4.824 9.106 1.00 93.94 175 VAL A C 1
ATOM 1329 O O . VAL A 1 175 ? -15.767 3.984 9.018 1.00 93.94 175 VAL A O 1
ATOM 1332 N N . LYS A 1 176 ? -16.900 5.725 8.162 1.00 95.00 176 LYS A N 1
ATOM 1333 C CA . LYS A 1 176 ? -16.164 5.863 6.911 1.00 95.00 176 LYS A CA 1
ATOM 1334 C C . LYS A 1 176 ? -15.230 7.064 7.008 1.00 95.00 176 LYS A C 1
ATOM 1336 O O . LYS A 1 176 ? -15.685 8.182 7.244 1.00 95.00 176 LYS A O 1
ATOM 1341 N N . VAL A 1 177 ? -13.927 6.821 6.898 1.00 95.25 177 VAL A N 1
ATOM 1342 C CA . VAL A 1 177 ? -12.876 7.822 7.115 1.00 95.25 177 VAL A CA 1
ATOM 1343 C C . VAL A 1 177 ? -12.076 8.009 5.829 1.00 95.25 177 VAL A C 1
ATOM 1345 O O . VAL A 1 177 ? -11.284 7.136 5.476 1.00 95.25 177 VAL A O 1
ATOM 1348 N N . PRO A 1 178 ? -12.227 9.141 5.120 1.00 96.50 178 PRO A N 1
ATOM 1349 C CA . PRO A 1 178 ? -11.400 9.437 3.957 1.00 96.50 178 PRO A CA 1
ATOM 1350 C C . PRO A 1 178 ? -9.917 9.470 4.338 1.00 96.50 178 PRO A C 1
ATOM 1352 O O . PRO A 1 178 ? -9.563 10.111 5.330 1.00 96.50 178 PRO A O 1
ATOM 1355 N N . ILE A 1 179 ? -9.037 8.878 3.528 1.00 95.12 179 ILE A N 1
ATOM 1356 C CA . ILE A 1 179 ? -7.586 8.832 3.808 1.00 95.12 179 ILE A CA 1
ATOM 1357 C C . ILE A 1 179 ? -7.019 10.240 4.021 1.00 95.12 179 ILE A C 1
ATOM 1359 O O . ILE A 1 179 ? -6.292 10.487 4.975 1.00 95.12 179 ILE A O 1
ATOM 1363 N N . LYS A 1 180 ? -7.473 11.217 3.224 1.00 95.00 180 LYS A N 1
ATOM 1364 C CA . LYS A 1 180 ? -7.090 12.637 3.349 1.00 95.00 180 LYS A CA 1
ATOM 1365 C C . LYS A 1 180 ? -7.418 13.290 4.703 1.00 95.00 180 LYS A C 1
ATOM 1367 O O . LYS A 1 180 ? -6.940 14.393 4.965 1.00 95.00 180 LYS A O 1
ATOM 1372 N N . SER A 1 181 ? -8.286 12.676 5.511 1.00 96.25 181 SER A N 1
ATOM 1373 C CA . SER A 1 181 ? -8.676 13.164 6.842 1.00 96.25 181 SER A CA 1
ATOM 1374 C C . SER A 1 181 ? -7.845 12.565 7.980 1.00 96.25 181 SER A C 1
ATOM 1376 O O . SER A 1 181 ? -7.883 13.089 9.095 1.00 96.25 181 SER A O 1
ATOM 1378 N N . ILE A 1 182 ? -7.082 11.507 7.699 1.00 95.00 182 ILE A N 1
ATOM 1379 C CA . ILE A 1 182 ? -6.101 10.908 8.608 1.00 95.00 182 ILE A CA 1
ATOM 1380 C C . ILE A 1 182 ? -4.866 11.815 8.643 1.00 95.00 182 ILE A C 1
ATOM 1382 O O . ILE A 1 182 ? -4.590 12.530 7.673 1.00 95.00 182 ILE A O 1
ATOM 1386 N N . VAL A 1 183 ? -4.170 11.860 9.780 1.00 91.81 183 VAL A N 1
ATOM 1387 C CA . VAL A 1 183 ? -2.928 12.635 9.909 1.00 91.81 183 VAL A CA 1
ATOM 1388 C C . VAL A 1 183 ? -1.913 12.263 8.825 1.00 91.81 183 VAL A C 1
ATOM 1390 O O . VAL A 1 183 ? -1.822 11.113 8.406 1.00 91.81 183 VAL A O 1
ATOM 1393 N N . GLU A 1 184 ? -1.160 13.257 8.361 1.00 88.62 184 GLU A N 1
ATOM 1394 C CA . GLU A 1 184 ? -0.040 13.028 7.447 1.00 88.62 184 GLU A CA 1
ATOM 1395 C C . GLU A 1 184 ? 1.135 12.415 8.207 1.00 88.62 184 GLU A C 1
ATOM 1397 O O . GLU A 1 184 ? 1.378 12.749 9.372 1.00 88.62 184 GLU A O 1
ATOM 1402 N N . PHE A 1 185 ? 1.856 11.514 7.547 1.00 88.88 185 PHE A N 1
ATOM 1403 C CA . PHE A 1 185 ? 3.024 10.872 8.138 1.00 88.88 185 PHE A CA 1
ATOM 1404 C C . PHE A 1 185 ? 4.251 11.789 8.009 1.00 88.88 185 PHE A C 1
ATOM 1406 O O . PHE A 1 185 ? 4.357 12.548 7.044 1.00 88.88 185 PHE A O 1
ATOM 1413 N N . LYS A 1 186 ? 5.144 11.752 9.002 1.00 80.06 186 LYS A N 1
ATOM 1414 C CA . LYS A 1 186 ? 6.332 12.615 9.136 1.00 80.06 186 LYS A CA 1
ATOM 1415 C C . LYS A 1 186 ? 7.640 11.920 8.770 1.00 80.06 186 LYS A C 1
ATOM 1417 O O . LYS A 1 186 ? 7.787 10.716 9.069 1.00 80.06 186 LYS A O 1
#

Foldseek 3Di:
DDDDDPDDPVVVVVVVPPDPLQFEWFAFPVRDIDTFFWAFKWKWKDPWDWAQDPVGSVKIKTKIKIKIDGRSQFRYAAQFGTFGVFQKIKMKIKIDIRDDDDPQQSVLQQVPWPADQPGWTAGPRGITIHIHIDGHPDRDRPTQTHGQAGWDQDPVPRGIDGDQWIWGQHPVGTDIGGVNRTDHHD

Sequence (186 aa):
MKSLKSIPSILLIYLLIQNATFATQVKLKNGKVLEGTINGLIVQKEETKKSPSEKDPKKVVYNASYYLTNGEEIGLIDEQGVHKNSNKVVIINCSQEETPLNDLDVVETGINAPESPFSVSYTEAGGTVVRIGGRSSNPTSVSKDTLLGVYRADPKTGKGQIILEIEIVTEKGLVKVPIKSIVEFK

Secondary structure (DSSP, 8-state):
--------THHHHHHHHS----PEEEEBTTSPEEEEEEPSEEEEE---EEEE-SS-TTSEEEEEEEEEEEGGGEEEEETTEEEESS-EEEEEEEEEESSPP-HHHHHHHHHHS-B-TT--EE-TTS-EEEEEEEE-SS--EEES-EEEEEEEE-TTT--EEEESEEEEEETTEEEEEEGGGBPPP-

pLDDT: mean 84.68, std 16.96, range [38.94, 97.44]